Protein AF-0000000075677456 (afdb_homodimer)

pLDDT: mean 81.66, std 25.85, range [26.92, 98.94]

InterPro domains:
  IPR000895 Transthyretin/hydroxyisourate hydrolase [PR00189] (35-55)
  IPR000895 Transthyretin/hydroxyisourate hydrolase [PR00189] (70-95)
  IPR000895 Transthyretin/hydroxyisourate hydrolase [PR00189] (124-146)
  IPR014306 Hydroxyisourate hydrolase [TIGR02962] (34-146)
  IPR014306 Hydroxyisourate hydrolase [cd05822] (34-146)
  IPR023416 Transthyretin/hydroxyisourate hydrolase domain [PF00576] (36-145)
  IPR023416 Transthyretin/hydroxyisourate hydrolase domain [PTHR10395] (23-146)
  IPR023416 Transthyretin/hydroxyisourate hydrolase domain [SM00095] (31-145)
  IPR023418 Transthyretin, thyroxine binding site [PS00768] (39-54)
  IPR036817 Transthyretin/hydroxyisourate hydrolase domain superfamily [G3DSA:2.60.40.180] (25-144)
  IPR036817 Transthyretin/hydroxyisourate hydrolase domain superfamily [SSF49472] (31-146)

Radius of gyration: 35.67 Å; Cα contacts (8 Å, |Δi|>4): 601; chains: 2; bounding box: 45×175×101 Å

Solvent-accessible surface area (backbone atoms only — not comparable to full-atom values): 16442 Å² total; per-residue (Å²): 138,84,80,76,81,77,80,80,78,76,78,78,75,77,75,76,74,74,74,73,73,66,75,67,76,72,75,67,73,65,85,64,73,23,42,42,33,36,37,31,34,25,64,79,77,70,41,49,37,47,57,30,42,36,39,33,30,38,26,63,87,51,91,87,49,72,72,38,81,74,35,66,53,45,19,36,84,74,5,32,36,60,72,55,35,86,74,62,66,60,33,39,36,33,43,37,37,35,41,40,62,35,33,51,76,68,72,44,85,74,64,36,43,58,36,45,53,50,43,33,53,39,79,59,46,86,51,65,44,24,53,35,38,43,34,43,54,50,32,40,35,37,38,72,44,122,138,85,81,78,80,79,78,80,76,77,79,78,76,74,77,76,75,75,75,73,74,65,76,68,75,72,74,68,74,64,85,64,74,23,42,42,33,38,39,31,34,26,66,80,75,71,40,50,36,48,59,30,43,34,39,32,31,39,27,65,87,54,89,86,50,70,75,38,79,73,36,66,54,46,20,36,85,76,4,32,36,59,75,53,34,87,73,62,66,61,30,37,36,33,42,38,38,36,41,40,63,35,32,52,76,68,71,44,85,74,63,37,43,57,37,46,54,50,43,34,53,41,80,60,46,87,51,67,42,24,54,36,38,44,34,43,53,53,33,40,34,38,37,71,44,120

Nearest PDB structures (foldseek):
  1etb-assembly1_2  TM=8.989E-01  e=6.711E-12  Homo sapiens
  7ybr-assembly1_B-2  TM=9.111E-01  e=1.249E-11  Homo sapiens
  8w1n-assembly1_B-2  TM=9.093E-01  e=1.961E-11  Homo sapiens
  1ttb-assembly1_B-2  TM=9.050E-01  e=2.075E-11  Homo sapiens
  1bz8-assembly1_B-2  TM=8.941E-01  e=4.323E-11  Homo sapiens

Structure (mmCIF, N/CA/C/O backbone):
data_AF-0000000075677456-model_v1
#
loop_
_entity.id
_entity.type
_entity.pdbx_description
1 polymer '5-hydroxyisourate hydrolase'
#
loop_
_atom_site.group_PDB
_atom_site.id
_atom_site.type_symbol
_atom_site.label_atom_id
_atom_site.label_alt_id
_atom_site.label_comp_id
_atom_site.label_asym_id
_atom_site.label_entity_id
_atom_site.label_seq_id
_atom_site.pdbx_PDB_ins_code
_atom_site.Cartn_x
_atom_site.Cartn_y
_atom_site.Cartn_z
_atom_site.occupancy
_atom_site.B_iso_or_equiv
_atom_site.auth_seq_id
_atom_site.auth_comp_id
_atom_site.auth_asym_id
_atom_site.auth_atom_id
_atom_site.pdbx_PDB_model_num
ATOM 1 N N . MET A 1 1 ? -1.036 68.688 84.375 1 28.44 1 MET A N 1
ATOM 2 C CA . MET A 1 1 ? -1.687 69.188 83.188 1 28.44 1 MET A CA 1
ATOM 3 C C . MET A 1 1 ? -1.175 68.438 81.938 1 28.44 1 MET A C 1
ATOM 5 O O . MET A 1 1 ? -0.208 68.875 81.312 1 28.44 1 MET A O 1
ATOM 9 N N . HIS A 1 2 ? -1.052 67 82.125 1 34.41 2 HIS A N 1
ATOM 10 C CA . HIS A 1 2 ? -0.481 65.875 81.375 1 34.41 2 HIS A CA 1
ATOM 11 C C . HIS A 1 2 ? -1.172 65.688 80.062 1 34.41 2 HIS A C 1
ATOM 13 O O . HIS A 1 2 ? -2.346 65.312 80 1 34.41 2 HIS A O 1
ATOM 19 N N . SER A 1 3 ? -0.789 66.562 79 1 28.75 3 SER A N 1
ATOM 20 C CA . SER A 1 3 ? -1.332 66.75 77.688 1 28.75 3 SER A CA 1
ATOM 21 C C . SER A 1 3 ? -1.308 65.438 76.875 1 28.75 3 SER A C 1
ATOM 23 O O . SER A 1 3 ? -0.309 64.688 76.875 1 28.75 3 SER A O 1
ATOM 25 N N . SER A 1 4 ? -2.475 64.75 76.562 1 30 4 SER A N 1
ATOM 26 C CA . SER A 1 4 ? -3.102 63.625 75.875 1 30 4 SER A CA 1
ATOM 27 C C . SER A 1 4 ? -2.768 63.562 74.438 1 30 4 SER A C 1
ATOM 29 O O . SER A 1 4 ? -3.557 64 73.562 1 30 4 SER A O 1
ATOM 31 N N . ARG A 1 5 ? -1.401 63.781 74.062 1 30.27 5 ARG A N 1
ATOM 32 C CA . ARG A 1 5 ? -1.183 63.906 72.625 1 30.27 5 ARG A CA 1
ATOM 33 C C . ARG A 1 5 ? -1.753 62.688 71.875 1 30.27 5 ARG A C 1
ATOM 35 O O . ARG A 1 5 ? -1.53 61.562 72.25 1 30.27 5 ARG A O 1
ATOM 42 N N . LEU A 1 6 ? -2.861 62.812 71.125 1 26.92 6 LEU A N 1
ATOM 43 C CA . LEU A 1 6 ? -3.76 62.156 70.188 1 26.92 6 LEU A CA 1
ATOM 44 C C . LEU A 1 6 ? -2.984 61.594 69 1 26.92 6 LEU A C 1
ATOM 46 O O . LEU A 1 6 ? -2.455 62.344 68.188 1 26.92 6 LEU A O 1
ATOM 50 N N . SER A 1 7 ? -2.08 60.531 69.188 1 30.31 7 SER A N 1
ATOM 51 C CA . SER A 1 7 ? -1.273 59.875 68.188 1 30.31 7 SER A CA 1
ATOM 52 C C . SER A 1 7 ? -2.145 59.375 67 1 30.31 7 SER A C 1
ATOM 54 O O . SER A 1 7 ? -3.105 58.656 67.25 1 30.31 7 SER A O 1
ATOM 56 N N . VAL A 1 8 ? -2.336 60.188 65.938 1 28.12 8 VAL A N 1
ATOM 57 C CA . VAL A 1 8 ? -3.074 60.062 64.688 1 28.12 8 VAL A CA 1
ATOM 58 C C . VAL A 1 8 ? -2.629 58.781 63.938 1 28.12 8 VAL A C 1
ATOM 60 O O . VAL A 1 8 ? -1.461 58.656 63.594 1 28.12 8 VAL A O 1
ATOM 63 N N . ILE A 1 9 ? -2.963 57.562 64.312 1 30.14 9 ILE A N 1
ATOM 64 C CA . ILE A 1 9 ? -2.715 56.281 63.688 1 30.14 9 ILE A CA 1
ATOM 65 C C . ILE A 1 9 ? -3.285 56.312 62.25 1 30.14 9 ILE A C 1
ATOM 67 O O . ILE A 1 9 ? -4.492 56.469 62.062 1 30.14 9 ILE A O 1
ATOM 71 N N . GLY A 1 10 ? -2.766 57.156 61.375 1 27.5 10 GLY A N 1
ATOM 72 C CA . GLY A 1 10 ? -3.303 57.188 60.031 1 27.5 10 GLY A CA 1
ATOM 73 C C . GLY A 1 10 ? -3.344 55.812 59.375 1 27.5 10 GLY A C 1
ATOM 74 O O . GLY A 1 10 ? -2.418 55 59.531 1 27.5 10 GLY A O 1
ATOM 75 N N . SER A 1 11 ? -4.566 55.188 59.219 1 30.16 11 SER A N 1
ATOM 76 C CA . SER A 1 11 ? -5.09 54 58.562 1 30.16 11 SER A CA 1
ATOM 77 C C . SER A 1 11 ? -4.656 53.906 57.094 1 30.16 11 SER A C 1
ATOM 79 O O . SER A 1 11 ? -5.121 54.719 56.281 1 30.16 11 SER A O 1
ATOM 81 N N . HIS A 1 12 ? -3.293 54.031 56.75 1 31.69 12 HIS A N 1
ATOM 82 C CA . HIS A 1 12 ? -3.018 53.906 55.344 1 31.69 12 HIS A CA 1
ATOM 83 C C . HIS A 1 12 ? -3.627 52.656 54.75 1 31.69 12 HIS A C 1
ATOM 85 O O . HIS A 1 12 ? -3.352 51.531 55.25 1 31.69 12 HIS A O 1
ATOM 91 N N . LEU A 1 13 ? -4.926 52.625 54.344 1 32.31 13 LEU A N 1
ATOM 92 C CA . LEU A 1 13 ? -5.656 51.688 53.5 1 32.31 13 LEU A CA 1
ATOM 93 C C . LEU A 1 13 ? -4.867 51.344 52.219 1 32.31 13 LEU A C 1
ATOM 95 O O . LEU A 1 13 ? -4.664 52.219 51.375 1 32.31 13 LEU A O 1
ATOM 99 N N . ALA A 1 14 ? -3.779 50.562 52.312 1 32.78 14 ALA A N 1
ATOM 100 C CA . ALA A 1 14 ? -3.068 50.125 51.125 1 32.78 14 ALA A CA 1
ATOM 101 C C . ALA A 1 14 ? -4.035 49.531 50.094 1 32.78 14 ALA A C 1
ATOM 103 O O . ALA A 1 14 ? -4.848 48.656 50.406 1 32.78 14 ALA A O 1
ATOM 104 N N . HIS A 1 15 ? -4.539 50.375 49.125 1 33.84 15 HIS A N 1
ATOM 105 C CA . HIS A 1 15 ? -5.273 49.969 47.938 1 33.84 15 HIS A CA 1
ATOM 106 C C . HIS A 1 15 ? -4.613 48.75 47.25 1 33.84 15 HIS A C 1
ATOM 108 O O . HIS A 1 15 ? -3.447 48.844 46.875 1 33.84 15 HIS A O 1
ATOM 114 N N . ALA A 1 16 ? -4.953 47.531 47.562 1 32.38 16 ALA A N 1
ATOM 115 C CA . ALA A 1 16 ? -4.578 46.344 46.812 1 32.38 16 ALA A CA 1
ATOM 116 C C . ALA A 1 16 ? -4.875 46.5 45.312 1 32.38 16 ALA A C 1
ATOM 118 O O . ALA A 1 16 ? -6.027 46.688 44.938 1 32.38 16 ALA A O 1
ATOM 119 N N . GLU A 1 17 ? -4.008 47.219 44.562 1 34.5 17 GLU A N 1
ATOM 120 C CA . GLU A 1 17 ? -4.211 47.156 43.125 1 34.5 17 GLU A CA 1
ATOM 121 C C . GLU A 1 17 ? -4.402 45.719 42.625 1 34.5 17 GLU A C 1
ATOM 123 O O . GLU A 1 17 ? -3.625 44.812 43 1 34.5 17 GLU A O 1
ATOM 128 N N . SER A 1 18 ? -5.645 45.281 42.469 1 36.03 18 SER A N 1
ATOM 129 C CA . SER A 1 18 ? -5.992 44.031 41.781 1 36.03 18 SER A CA 1
ATOM 130 C C . SER A 1 18 ? -5.16 43.844 40.5 1 36.03 18 SER A C 1
ATOM 132 O O . SER A 1 18 ? -5.176 44.688 39.625 1 36.03 18 SER A O 1
ATOM 134 N N . GLN A 1 19 ? -3.943 43.344 40.625 1 36 19 GLN A N 1
ATOM 135 C CA . GLN A 1 19 ? -3.244 42.938 39.406 1 36 19 GLN A CA 1
ATOM 136 C C . GLN A 1 19 ? -4.18 42.219 38.438 1 36 19 GLN A C 1
ATOM 138 O O . GLN A 1 19 ? -4.754 41.188 38.781 1 36 19 GLN A O 1
ATOM 143 N N . ALA A 1 20 ? -4.977 42.938 37.531 1 39.38 20 ALA A N 1
ATOM 144 C CA . ALA A 1 20 ? -5.664 42.312 36.438 1 39.38 20 ALA A CA 1
ATOM 145 C C . ALA A 1 20 ? -4.777 41.25 35.781 1 39.38 20 ALA A C 1
ATOM 147 O O . ALA A 1 20 ? -3.648 41.562 35.375 1 39.38 20 ALA A O 1
ATOM 148 N N . ILE A 1 21 ? -4.773 40.031 36.281 1 39.5 21 ILE A N 1
ATOM 149 C CA . ILE A 1 21 ? -4.215 38.969 35.5 1 39.5 21 ILE A CA 1
ATOM 150 C C . ILE A 1 21 ? -4.609 39.156 34.031 1 39.5 21 ILE A C 1
ATOM 152 O O . ILE A 1 21 ? -5.793 39.281 33.719 1 39.5 21 ILE A O 1
ATOM 156 N N . SER A 1 22 ? -3.941 40.062 33.281 1 40.66 22 SER A N 1
ATOM 157 C CA . SER A 1 22 ? -4.176 40.062 31.844 1 40.66 22 SER A CA 1
ATOM 158 C C . SER A 1 22 ? -4.422 38.656 31.312 1 40.66 22 SER A C 1
ATOM 160 O O . SER A 1 22 ? -3.717 37.688 31.688 1 40.66 22 SER A O 1
ATOM 162 N N . PRO A 1 23 ? -5.641 38.344 30.953 1 37.25 23 PRO A N 1
ATOM 163 C CA . PRO A 1 23 ? -5.809 37.031 30.344 1 37.25 23 PRO A CA 1
ATOM 164 C C . PRO A 1 23 ? -4.629 36.625 29.453 1 37.25 23 PRO A C 1
ATOM 166 O O . PRO A 1 23 ? -3.975 37.5 28.875 1 37.25 23 PRO A O 1
ATOM 169 N N . SER A 1 24 ? -3.736 35.75 29.938 1 40.97 24 SER A N 1
ATOM 170 C CA . SER A 1 24 ? -2.791 35.094 29.031 1 40.97 24 SER A CA 1
ATOM 171 C C . SER A 1 24 ? -3.373 35 27.625 1 40.97 24 SER A C 1
ATOM 173 O O . SER A 1 24 ? -4.578 34.781 27.453 1 40.97 24 SER A O 1
ATOM 175 N N . PRO A 1 25 ? -2.805 35.688 26.641 1 38.62 25 PRO A N 1
ATOM 176 C CA . PRO A 1 25 ? -3.348 35.469 25.297 1 38.62 25 PRO A CA 1
ATOM 177 C C . PRO A 1 25 ? -3.871 34.062 25.094 1 38.62 25 PRO A C 1
ATOM 179 O O . PRO A 1 25 ? -3.285 33.094 25.594 1 38.62 25 PRO A O 1
ATOM 182 N N . LEU A 1 26 ? -5.086 33.812 25.109 1 36.38 26 LEU A N 1
ATOM 183 C CA . LEU A 1 26 ? -5.641 32.594 24.531 1 36.38 26 LEU A CA 1
ATOM 184 C C . LEU A 1 26 ? -4.703 32.031 23.484 1 36.38 26 LEU A C 1
ATOM 186 O O . LEU A 1 26 ? -4.301 32.719 22.547 1 36.38 26 LEU A O 1
ATOM 190 N N . ALA A 1 27 ? -3.736 31.203 23.891 1 37.53 27 ALA A N 1
ATOM 191 C CA . ALA A 1 27 ? -3.111 30.359 22.875 1 37.53 27 ALA A CA 1
ATOM 192 C C . ALA A 1 27 ? -4.055 30.141 21.703 1 37.53 27 ALA A C 1
ATOM 194 O O . ALA A 1 27 ? -5.121 29.531 21.859 1 37.53 27 ALA A O 1
ATOM 195 N N . MET A 1 28 ? -4.297 31.047 20.859 1 34.81 28 MET A N 1
ATOM 196 C CA . MET A 1 28 ? -4.941 30.719 19.594 1 34.81 28 MET A CA 1
ATOM 197 C C . MET A 1 28 ? -4.547 29.328 19.125 1 34.81 28 MET A C 1
ATOM 199 O O . MET A 1 28 ? -3.371 29.062 18.875 1 34.81 28 MET A O 1
ATOM 203 N N . THR A 1 29 ? -5.039 28.344 19.672 1 40.66 29 THR A N 1
ATOM 204 C CA . THR A 1 29 ? -4.984 27.109 18.891 1 40.66 29 THR A CA 1
ATOM 205 C C . THR A 1 29 ? -5 27.422 17.391 1 40.66 29 THR A C 1
ATOM 207 O O . THR A 1 29 ? -6.039 27.781 16.828 1 40.66 29 THR A O 1
ATOM 210 N N . ALA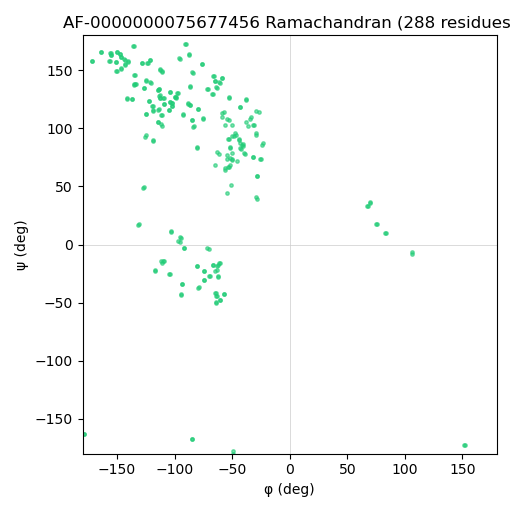 A 1 30 ? -4.074 28.172 16.875 1 40.97 30 ALA A N 1
ATOM 211 C CA . ALA A 1 30 ? -3.965 28.344 15.43 1 40.97 30 ALA A CA 1
ATOM 212 C C . ALA A 1 30 ? -4.477 27.109 14.695 1 40.97 30 ALA A C 1
ATOM 214 O O . ALA A 1 30 ? -4.156 25.969 15.07 1 40.97 30 ALA A O 1
ATOM 215 N N . ASN A 1 31 ? -5.645 27.031 14.289 1 48.88 31 ASN A N 1
ATOM 216 C CA . ASN A 1 31 ? -6.223 26.078 13.344 1 48.88 31 ASN A CA 1
ATOM 217 C C . ASN A 1 31 ? -5.184 25.578 12.344 1 48.88 31 ASN A C 1
ATOM 219 O O . ASN A 1 31 ? -5.121 26.062 11.211 1 48.88 31 ASN A O 1
ATOM 223 N N . ARG A 1 32 ? -3.957 25.328 12.781 1 61.28 32 ARG A N 1
ATOM 224 C CA . ARG A 1 32 ? -2.867 24.938 11.891 1 61.28 32 ARG A CA 1
ATOM 225 C C . ARG A 1 32 ? -3.223 23.688 11.102 1 61.28 32 ARG A C 1
ATOM 227 O O . ARG A 1 32 ? -3.771 22.734 11.656 1 61.28 32 ARG A O 1
ATOM 234 N N . THR A 1 33 ? -3.342 23.844 9.797 1 79.12 33 THR A N 1
ATOM 235 C CA . THR A 1 33 ? -3.484 22.734 8.867 1 79.12 33 THR A CA 1
ATOM 236 C C . THR A 1 33 ? -2.518 21.609 9.227 1 79.12 33 THR A C 1
ATOM 238 O O . THR A 1 33 ? -1.388 21.859 9.648 1 79.12 33 THR A O 1
ATOM 241 N N . SER A 1 34 ? -3.023 20.5 9.539 1 90.44 34 SER A N 1
ATOM 242 C CA . SER A 1 34 ? -2.221 19.312 9.797 1 90.44 34 SER A CA 1
ATOM 243 C C . SER A 1 34 ? -1.033 19.234 8.844 1 90.44 34 SER A C 1
ATOM 245 O O . SER A 1 34 ? -1.18 19.438 7.641 1 90.44 34 SER A O 1
ATOM 247 N N . PRO A 1 35 ? 0.172 19.125 9.367 1 94.94 35 PRO A N 1
ATOM 248 C CA . PRO A 1 35 ? 1.338 18.953 8.5 1 94.94 35 PRO A CA 1
ATOM 249 C C . PRO A 1 35 ? 1.266 17.672 7.664 1 94.94 35 PRO A C 1
ATOM 251 O O . PRO A 1 35 ? 2.051 17.5 6.727 1 94.94 35 PRO A O 1
ATOM 254 N N . LEU A 1 36 ? 0.456 16.766 7.957 1 96.62 36 LEU A N 1
ATOM 255 C CA . LEU A 1 36 ? 0.169 15.555 7.195 1 96.62 36 LEU A CA 1
ATOM 256 C C . LEU A 1 36 ? -1.297 15.508 6.777 1 96.62 36 LEU A C 1
ATOM 258 O O . LEU A 1 36 ? -2.191 15.516 7.625 1 96.62 36 LEU A O 1
ATOM 262 N N . THR A 1 37 ? -1.534 15.484 5.488 1 96.94 37 THR A N 1
ATOM 263 C CA . THR A 1 37 ? -2.895 15.477 4.961 1 96.94 37 THR A CA 1
ATOM 264 C C . THR A 1 37 ? -3.082 14.344 3.963 1 96.94 37 THR A C 1
ATOM 266 O O . THR A 1 37 ? -2.105 13.789 3.451 1 96.94 37 THR A O 1
ATOM 269 N N . THR A 1 38 ? -4.297 13.922 3.787 1 97.88 38 THR A N 1
ATOM 270 C CA . THR A 1 38 ? -4.625 12.898 2.801 1 97.88 38 THR A CA 1
ATOM 271 C C . THR A 1 38 ? -5.938 13.234 2.098 1 97.88 38 THR A C 1
ATOM 273 O O . THR A 1 38 ? -6.727 14.047 2.59 1 97.88 38 THR A O 1
ATOM 276 N N . HIS A 1 39 ? -6.043 12.641 0.907 1 98.06 39 HIS A N 1
ATOM 277 C CA . HIS A 1 39 ? -7.199 12.727 0.022 1 98.06 39 HIS A CA 1
ATOM 278 C C . HIS A 1 39 ? -7.473 11.391 -0.656 1 98.06 39 HIS A C 1
ATOM 280 O O . HIS A 1 39 ? -6.566 10.781 -1.229 1 98.06 39 HIS A O 1
ATOM 286 N N . VAL A 1 40 ? -8.773 10.914 -0.483 1 98.88 40 VAL A N 1
ATOM 287 C CA . VAL A 1 40 ? -9.133 9.68 -1.174 1 98.88 40 VAL A CA 1
ATOM 288 C C . VAL A 1 40 ? -10.109 9.992 -2.307 1 98.88 40 VAL A C 1
ATOM 290 O O . VAL A 1 40 ? -11.164 10.594 -2.082 1 98.88 40 VAL A O 1
ATOM 293 N N . LEU A 1 41 ? -9.719 9.656 -3.506 1 98.88 41 LEU A N 1
ATOM 294 C CA . LEU A 1 41 ? -10.562 9.766 -4.688 1 98.88 41 LEU A CA 1
ATOM 295 C C . LEU A 1 41 ? -10.969 8.383 -5.195 1 98.88 41 LEU A C 1
ATOM 297 O O . LEU A 1 41 ? -10.109 7.523 -5.402 1 98.88 41 LEU A O 1
ATOM 301 N N . ASP A 1 42 ? -12.25 8.172 -5.352 1 98.81 42 ASP A N 1
ATOM 302 C CA . ASP A 1 42 ? -12.727 6.969 -6.02 1 98.81 42 ASP A CA 1
ATOM 303 C C . ASP A 1 42 ? -12.742 7.152 -7.539 1 98.81 42 ASP A C 1
ATOM 305 O O . ASP A 1 42 ? -13.633 7.801 -8.078 1 98.81 42 ASP A O 1
ATOM 309 N N . THR A 1 43 ? -11.844 6.523 -8.148 1 98.69 43 THR A N 1
ATOM 310 C CA . THR A 1 43 ? -11.656 6.762 -9.57 1 98.69 43 THR A CA 1
ATOM 311 C C . THR A 1 43 ? -12.68 5.977 -10.391 1 98.69 43 THR A C 1
ATOM 313 O O . THR A 1 43 ? -12.883 6.258 -11.57 1 98.69 43 THR A O 1
ATOM 316 N N . SER A 1 44 ? -13.305 4.957 -9.797 1 97.94 44 SER A N 1
ATOM 317 C CA . SER A 1 44 ? -14.352 4.23 -10.508 1 97.94 44 SER A CA 1
ATOM 318 C C . SER A 1 44 ? -15.633 5.043 -10.578 1 97.94 44 SER A C 1
ATOM 320 O O . SER A 1 44 ? -16.438 4.859 -11.492 1 97.94 44 SER A O 1
ATOM 322 N N . LEU A 1 45 ? -15.789 5.949 -9.703 1 97.06 45 LEU A N 1
ATOM 323 C CA . LEU A 1 45 ? -16.984 6.789 -9.664 1 97.06 45 LEU A CA 1
ATOM 324 C C . LEU A 1 45 ? -16.656 8.219 -10.078 1 97.06 45 LEU A C 1
ATOM 326 O O . LEU A 1 45 ? -17.562 9.023 -10.32 1 97.06 45 LEU A O 1
ATOM 330 N N . GLY A 1 46 ? -15.453 8.539 -10.117 1 97.75 46 GLY A N 1
ATOM 331 C CA . GLY A 1 46 ? -15.023 9.883 -10.477 1 97.75 46 GLY A CA 1
ATOM 332 C C . GLY A 1 46 ? -15.367 10.922 -9.43 1 97.75 46 GLY A C 1
ATOM 333 O O . GLY A 1 46 ? -15.711 12.055 -9.758 1 97.75 46 GLY A O 1
ATOM 334 N N . ARG A 1 47 ? -15.266 10.484 -8.164 1 98.38 47 ARG A N 1
ATOM 335 C CA . ARG A 1 47 ? -15.609 11.414 -7.09 1 98.38 47 ARG A CA 1
ATOM 336 C C . ARG A 1 47 ? -14.797 11.109 -5.832 1 98.38 47 ARG A C 1
ATOM 338 O O . ARG A 1 47 ? -14.234 10.023 -5.695 1 98.38 47 ARG A O 1
ATOM 345 N N . PRO A 1 48 ? -14.805 12.109 -4.859 1 98.75 48 PRO A N 1
ATOM 346 C CA . PRO A 1 48 ? -14.164 11.844 -3.572 1 98.75 48 PRO A CA 1
ATOM 347 C C . PRO A 1 48 ? -14.805 10.672 -2.83 1 98.75 48 PRO A C 1
ATOM 349 O O . PRO A 1 48 ? -16.016 10.477 -2.9 1 98.75 48 PRO A O 1
ATOM 352 N N . ALA A 1 49 ? -13.992 9.875 -2.254 1 98.88 49 ALA A N 1
ATOM 353 C CA . ALA A 1 49 ? -14.484 8.82 -1.371 1 98.88 49 ALA A CA 1
ATOM 354 C C . ALA A 1 49 ? -14.734 9.359 0.036 1 98.88 49 ALA A C 1
ATOM 356 O O . ALA A 1 49 ? -13.797 9.516 0.822 1 98.88 49 ALA A O 1
ATOM 357 N N . ALA A 1 50 ? -15.977 9.625 0.392 1 98.62 50 ALA A N 1
ATOM 358 C CA . ALA A 1 50 ? -16.344 10.133 1.71 1 98.62 50 ALA A CA 1
ATOM 359 C C . ALA A 1 50 ? -16.5 8.992 2.711 1 98.62 50 ALA A C 1
ATOM 361 O O . ALA A 1 50 ? -16.812 7.859 2.33 1 98.62 50 ALA A O 1
ATOM 362 N N . GLU A 1 51 ? -16.188 9.258 3.967 1 98.5 51 GLU A N 1
ATOM 363 C CA . GLU A 1 51 ? -16.438 8.375 5.098 1 98.5 51 GLU A CA 1
ATOM 364 C C . GLU A 1 51 ? -15.586 7.109 5.016 1 98.5 51 GLU A C 1
ATOM 366 O O . GLU A 1 51 ? -16.047 6.016 5.352 1 98.5 51 GLU A O 1
ATOM 371 N N . VAL A 1 52 ? -14.422 7.23 4.492 1 98.88 52 VAL A N 1
ATOM 372 C CA . VAL A 1 52 ? -13.414 6.18 4.605 1 98.88 52 VAL A CA 1
ATOM 373 C C . VAL A 1 52 ? -12.742 6.25 5.973 1 98.88 52 VAL A C 1
ATOM 375 O O . VAL A 1 52 ? -12.078 7.238 6.297 1 98.88 52 VAL A O 1
ATOM 378 N N . PRO A 1 53 ? -12.883 5.23 6.793 1 98.75 53 PRO A N 1
ATOM 379 C CA . PRO A 1 53 ? -12.117 5.254 8.047 1 98.75 53 PRO A CA 1
ATOM 380 C C . PRO A 1 53 ? -10.609 5.195 7.82 1 98.75 53 PRO A C 1
ATOM 382 O O . PRO A 1 53 ? -10.141 4.477 6.934 1 98.75 53 PRO A O 1
ATOM 385 N N . ILE A 1 54 ? -9.906 5.973 8.641 1 98.56 54 ILE A N 1
ATOM 386 C CA . ILE A 1 54 ? -8.461 6.109 8.516 1 98.56 54 ILE A CA 1
ATOM 387 C C . ILE A 1 54 ? -7.809 5.992 9.891 1 98.56 54 ILE A C 1
ATOM 389 O O . ILE A 1 54 ? -8.32 6.523 10.875 1 98.56 54 ILE A O 1
ATOM 393 N N . LYS A 1 55 ? -6.703 5.285 9.969 1 98.19 55 LYS A N 1
ATOM 394 C CA . LYS A 1 55 ? -5.828 5.254 11.141 1 98.19 55 LYS A CA 1
ATOM 395 C C . LYS A 1 55 ? -4.398 5.629 10.766 1 98.19 55 LYS A C 1
ATOM 397 O O . LYS A 1 55 ? -3.904 5.234 9.703 1 98.19 55 LYS A O 1
ATOM 402 N N . LEU A 1 56 ? -3.799 6.352 11.641 1 97.69 56 LEU A N 1
ATOM 403 C CA . LEU A 1 56 ? -2.402 6.746 11.477 1 97.69 56 LEU A CA 1
ATOM 404 C C . LEU A 1 56 ? -1.529 6.109 12.555 1 97.69 56 LEU A C 1
ATOM 406 O O . LEU A 1 56 ? -1.878 6.137 13.734 1 97.69 56 LEU A O 1
ATOM 410 N N . TYR A 1 57 ? -0.402 5.539 12.086 1 97.25 57 TYR A N 1
ATOM 411 C CA . TYR A 1 57 ? 0.565 4.91 12.984 1 97.25 57 TYR A CA 1
ATOM 412 C C . TYR A 1 57 ? 1.948 5.527 12.805 1 97.25 57 TYR A C 1
ATOM 414 O O . TYR A 1 57 ? 2.25 6.105 11.758 1 97.25 57 TYR A O 1
ATOM 422 N N . ARG A 1 58 ? 2.686 5.371 13.883 1 95.75 58 ARG A N 1
ATOM 423 C CA . ARG A 1 58 ? 4.094 5.746 13.836 1 95.75 58 ARG A CA 1
ATOM 424 C C . ARG A 1 58 ? 4.969 4.676 14.492 1 95.75 58 ARG A C 1
ATOM 426 O O . ARG A 1 58 ? 4.539 4.012 15.438 1 95.75 58 ARG A O 1
ATOM 433 N N . THR A 1 59 ? 6.047 4.43 13.836 1 91 59 THR A N 1
ATOM 434 C CA . THR A 1 59 ? 7.02 3.557 14.484 1 91 59 THR A CA 1
ATOM 435 C C . THR A 1 59 ? 8.359 4.27 14.664 1 91 59 THR A C 1
ATOM 437 O O . THR A 1 59 ? 8.633 5.25 13.969 1 91 59 THR A O 1
ATOM 440 N N . GLY A 1 60 ? 8.93 4.012 15.852 1 70.69 60 GLY A N 1
ATOM 441 C CA . GLY A 1 60 ? 10.211 4.621 16.141 1 70.69 60 GLY A CA 1
ATOM 442 C C . GLY A 1 60 ? 11.227 4.441 15.023 1 70.69 60 GLY A C 1
ATOM 443 O O . GLY A 1 60 ? 10.875 4.004 13.93 1 70.69 60 GLY A O 1
ATOM 444 N N . GLU A 1 61 ? 12.391 4.918 15.133 1 60.44 61 GLU A N 1
ATOM 445 C CA . GLU A 1 61 ? 13.477 5.027 14.164 1 60.44 61 GLU A CA 1
ATOM 446 C C . GLU A 1 61 ? 13.945 3.652 13.703 1 60.44 61 GLU A C 1
ATOM 448 O O . GLU A 1 61 ? 14.5 3.514 12.609 1 60.44 61 GLU A O 1
ATOM 453 N N . ARG A 1 62 ? 13.617 2.654 14.625 1 53.12 62 ARG A N 1
ATOM 454 C CA . ARG A 1 62 ? 14.227 1.382 14.25 1 53.12 62 ARG A CA 1
ATOM 455 C C . ARG A 1 62 ? 13.211 0.48 13.547 1 53.12 62 ARG A C 1
ATOM 457 O O . ARG A 1 62 ? 12.07 0.362 13.984 1 53.12 62 ARG A O 1
ATOM 464 N N . LEU A 1 63 ? 13.586 -0.031 12.32 1 53.84 63 LEU A N 1
ATOM 465 C CA . LEU A 1 63 ? 12.82 -1.015 11.562 1 53.84 63 LEU A CA 1
ATOM 466 C C . LEU A 1 63 ? 12.5 -2.234 12.422 1 53.84 63 LEU A C 1
ATOM 468 O O . LEU A 1 63 ? 13.367 -2.73 13.148 1 53.84 63 LEU A O 1
ATOM 472 N N . GLY A 1 64 ? 11.195 -2.631 12.523 1 58.34 64 GLY A N 1
ATOM 473 C CA . GLY A 1 64 ? 10.789 -3.787 13.305 1 58.34 64 GLY A CA 1
ATOM 474 C C . GLY A 1 64 ? 10.102 -3.416 14.609 1 58.34 64 GLY A C 1
ATOM 475 O O . GLY A 1 64 ? 9.617 -4.289 15.328 1 58.34 64 GLY A O 1
ATOM 476 N N . GLU A 1 65 ? 10.141 -2.156 14.812 1 66.38 65 GLU A N 1
ATOM 477 C CA . GLU A 1 65 ? 9.484 -1.748 16.047 1 66.38 65 GLU A CA 1
ATOM 478 C C . GLU A 1 65 ? 7.969 -1.756 15.906 1 66.38 65 GLU A C 1
ATOM 480 O O . GLU A 1 65 ? 7.449 -1.701 14.789 1 66.38 65 GLU A O 1
ATOM 485 N N . GLU A 1 66 ? 7.348 -1.906 16.984 1 84.81 66 GLU A N 1
ATOM 486 C CA . GLU A 1 66 ? 5.891 -1.994 17.047 1 84.81 66 GLU A CA 1
ATOM 487 C C . GLU A 1 66 ? 5.242 -0.668 16.656 1 84.81 66 GLU A C 1
ATOM 489 O O . GLU A 1 66 ? 5.738 0.401 17.016 1 84.81 66 GLU A O 1
ATOM 494 N N . TRP A 1 67 ? 4.336 -0.765 15.781 1 93.5 67 TRP A N 1
ATOM 495 C CA . TRP A 1 67 ? 3.533 0.391 15.391 1 93.5 67 TRP A CA 1
ATOM 496 C C . TRP A 1 67 ? 2.709 0.898 16.562 1 93.5 67 TRP A C 1
ATOM 498 O O . TRP A 1 67 ? 2.139 0.106 17.328 1 93.5 67 TRP A O 1
ATOM 508 N N . SER A 1 68 ? 2.723 2.238 16.734 1 94.06 68 SER A N 1
ATOM 509 C CA . SER A 1 68 ? 1.825 2.902 17.672 1 94.06 68 SER A CA 1
ATOM 510 C C . SER A 1 68 ? 0.804 3.77 16.938 1 94.06 68 SER A C 1
ATOM 512 O O . SER A 1 68 ? 1.171 4.609 16.125 1 94.06 68 SER A O 1
ATOM 514 N N . GLN A 1 69 ? -0.446 3.516 17.312 1 95.44 69 GLN A N 1
ATOM 515 C CA . GLN A 1 69 ? -1.463 4.367 16.703 1 95.44 69 GLN A CA 1
ATOM 516 C C . GLN A 1 69 ? -1.398 5.785 17.266 1 95.44 69 GLN A C 1
ATOM 518 O O . GLN A 1 69 ? -1.35 5.973 18.484 1 95.44 69 GLN A O 1
ATOM 523 N N . VAL A 1 70 ? -1.438 6.816 16.391 1 95.31 70 VAL A N 1
ATOM 524 C CA . VAL A 1 70 ? -1.262 8.18 16.891 1 95.31 70 VAL A CA 1
ATOM 525 C C . VAL A 1 70 ? -2.527 8.992 16.625 1 95.31 70 VAL A C 1
ATOM 527 O O . VAL A 1 70 ? -2.771 10 17.297 1 95.31 70 VAL A O 1
ATOM 530 N N . SER A 1 71 ? -3.346 8.594 15.672 1 96.19 71 SER A N 1
ATOM 531 C CA . SER A 1 71 ? -4.605 9.281 15.414 1 96.19 71 SER A CA 1
ATOM 532 C C . SER A 1 71 ? -5.535 8.43 14.555 1 96.19 71 SER A C 1
ATOM 534 O O . SER A 1 71 ? -5.141 7.363 14.078 1 96.19 71 SER A O 1
ATOM 536 N N . SER A 1 72 ? -6.746 8.773 14.484 1 97.25 72 SER A N 1
ATOM 537 C CA . SER A 1 72 ? -7.742 8.18 13.602 1 97.25 72 SER A CA 1
ATOM 538 C C . SER A 1 72 ? -8.773 9.211 13.148 1 97.25 72 SER A C 1
ATOM 540 O O . SER A 1 72 ? -8.859 10.297 13.727 1 97.25 72 SER A O 1
ATOM 542 N N . GLY A 1 73 ? -9.461 8.859 12.148 1 97.06 73 GLY A N 1
ATOM 543 C CA . GLY A 1 73 ? -10.508 9.703 11.594 1 97.06 73 GLY A CA 1
ATOM 544 C C . GLY A 1 73 ? -11.219 9.07 10.414 1 97.06 73 GLY A C 1
ATOM 545 O O . GLY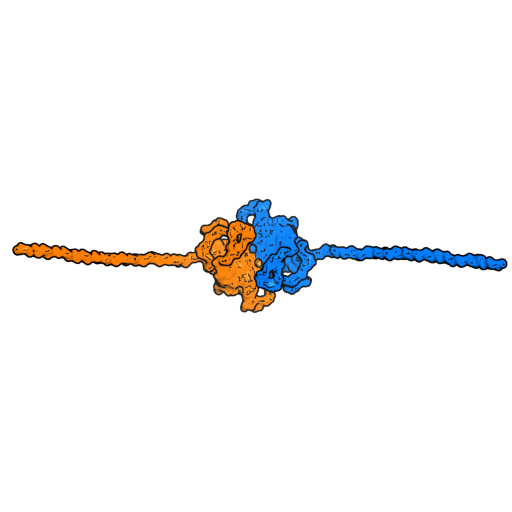 A 1 73 ? -11.242 7.848 10.281 1 97.06 73 GLY A O 1
ATOM 546 N N . GLN A 1 74 ? -11.93 9.898 9.641 1 98.12 74 GLN A N 1
ATOM 547 C CA . GLN A 1 74 ? -12.578 9.508 8.398 1 98.12 74 GLN A CA 1
ATOM 548 C C . GLN A 1 74 ? -12.578 10.656 7.395 1 98.12 74 GLN A C 1
ATOM 550 O O . GLN A 1 74 ? -12.586 11.828 7.781 1 98.12 74 GLN A O 1
ATOM 555 N N . THR A 1 75 ? -12.586 10.281 6.137 1 98.62 75 THR A N 1
ATOM 556 C CA . THR A 1 75 ? -12.641 11.32 5.117 1 98.62 75 THR A CA 1
ATOM 557 C C . THR A 1 75 ? -13.977 12.055 5.16 1 98.62 75 THR A C 1
ATOM 559 O O . THR A 1 75 ? -15.008 11.453 5.48 1 98.62 75 THR A O 1
ATOM 562 N N . ASN A 1 76 ? -13.891 13.344 4.875 1 98.25 76 ASN A N 1
ATOM 563 C CA . ASN A 1 76 ? -15.102 14.148 4.781 1 98.25 76 ASN A CA 1
ATOM 564 C C . ASN A 1 76 ? -15.734 14.055 3.395 1 98.25 76 ASN A C 1
ATOM 566 O O . ASN A 1 76 ? -15.367 13.188 2.6 1 98.25 76 ASN A O 1
ATOM 570 N N . SER A 1 77 ? -16.688 14.945 3.117 1 98.19 77 SER A N 1
ATOM 571 C CA . SER A 1 77 ? -17.438 14.898 1.866 1 98.19 77 SER A CA 1
ATOM 572 C C . SER A 1 77 ? -16.547 15.203 0.672 1 98.19 77 SER A C 1
ATOM 574 O O . SER A 1 77 ? -16.875 14.859 -0.464 1 98.19 77 SER A O 1
ATOM 576 N N . ASP A 1 78 ? -15.391 15.797 0.924 1 98 78 ASP A N 1
ATOM 577 C CA . ASP A 1 78 ? -14.414 16.094 -0.12 1 98 78 ASP A CA 1
ATOM 578 C C . ASP A 1 78 ? -13.367 14.977 -0.212 1 98 78 ASP A C 1
ATOM 580 O O . ASP A 1 78 ? -12.359 15.125 -0.91 1 98 78 ASP A O 1
ATOM 584 N N . GLY A 1 79 ? -13.547 13.914 0.506 1 98.75 79 GLY A N 1
ATOM 585 C CA . GLY A 1 79 ? -12.594 12.812 0.497 1 98.75 79 GLY A CA 1
ATOM 586 C C . GLY A 1 79 ? -11.328 13.109 1.278 1 98.75 79 GLY A C 1
ATOM 587 O O . GLY A 1 79 ? -10.312 12.438 1.094 1 98.75 79 GLY A O 1
ATOM 588 N N . ARG A 1 80 ? -11.414 14.141 2.158 1 98.19 80 ARG A N 1
ATOM 589 C CA . ARG A 1 80 ? -10.227 14.578 2.879 1 98.19 80 ARG A CA 1
ATOM 590 C C . ARG A 1 80 ? -10.328 14.25 4.363 1 98.19 80 ARG A C 1
ATOM 592 O O . ARG A 1 80 ? -11.43 14.133 4.902 1 98.19 80 ARG A O 1
ATOM 599 N N . CYS A 1 81 ? -9.203 14 4.949 1 95.56 81 CYS A N 1
ATOM 600 C CA . CYS A 1 81 ? -9.023 13.906 6.395 1 95.56 81 CYS A CA 1
ATOM 601 C C . CYS A 1 81 ? -7.934 14.859 6.871 1 95.56 81 CYS A C 1
ATOM 603 O O . CYS A 1 81 ? -6.758 14.492 6.922 1 95.56 81 CYS A O 1
ATOM 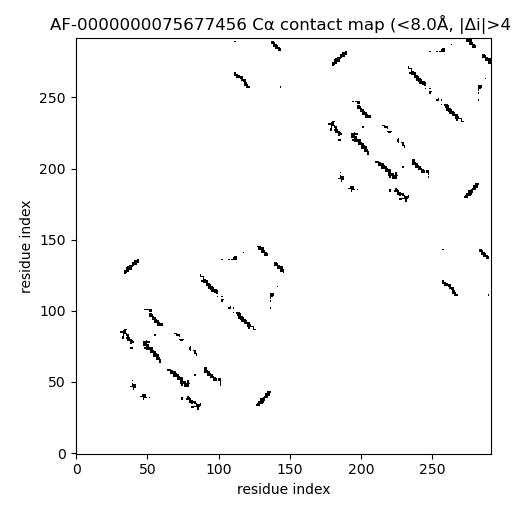605 N N . ASN A 1 82 ? -8.203 16.062 7.32 1 85.56 82 ASN A N 1
ATOM 606 C CA . ASN A 1 82 ? -7.254 17.156 7.492 1 85.56 82 ASN A CA 1
ATOM 607 C C . ASN A 1 82 ? -6.758 17.25 8.93 1 85.56 82 ASN A C 1
ATOM 609 O O . ASN A 1 82 ? -5.91 18.094 9.25 1 85.56 82 ASN A O 1
ATOM 613 N N . ASN A 1 83 ? -7.086 16.469 9.781 1 87.44 83 ASN A N 1
ATOM 614 C CA . ASN A 1 83 ? -6.703 16.609 11.18 1 87.44 83 ASN A CA 1
ATOM 615 C C . ASN A 1 83 ? -6.051 15.336 11.711 1 87.44 83 ASN A C 1
ATOM 617 O O . ASN A 1 83 ? -6.395 14.859 12.797 1 87.44 83 ASN A O 1
ATOM 621 N N . LEU A 1 84 ? -5.121 14.867 10.93 1 92.56 84 LEU A N 1
ATOM 622 C CA . LEU A 1 84 ? -4.5 13.617 11.344 1 92.56 84 LEU A CA 1
ATOM 623 C C . LEU A 1 84 ? -3.465 13.859 12.438 1 92.56 84 LEU A C 1
ATOM 625 O O . LEU A 1 84 ? -3.285 13.016 13.328 1 92.56 84 LEU A O 1
ATOM 629 N N . LEU A 1 85 ? -2.758 14.969 12.344 1 92.12 85 LEU A N 1
ATOM 630 C CA . LEU A 1 85 ? -1.708 15.273 13.305 1 92.12 85 LEU A CA 1
ATOM 631 C C . LEU A 1 85 ? -1.543 16.781 13.461 1 92.12 85 LEU A C 1
ATOM 633 O O . LEU A 1 85 ? -1.689 17.531 12.492 1 92.12 85 LEU A O 1
ATOM 637 N N . ASN A 1 86 ? -1.152 17.156 14.656 1 90.62 86 ASN A N 1
ATOM 638 C CA . ASN A 1 86 ? -0.873 18.562 14.906 1 90.62 86 ASN A CA 1
ATOM 639 C C . ASN A 1 86 ? 0.606 18.891 14.711 1 90.62 86 ASN A C 1
ATOM 641 O O . ASN A 1 86 ? 0.962 20.016 14.383 1 90.62 86 ASN A O 1
ATOM 645 N N . THR A 1 87 ? 1.414 17.938 15.047 1 91.19 87 THR A N 1
ATOM 646 C CA . THR A 1 87 ? 2.857 18.062 14.883 1 91.19 87 THR A CA 1
ATOM 647 C C . THR A 1 87 ? 3.445 16.797 14.266 1 91.19 87 THR A C 1
ATOM 649 O O . THR A 1 87 ? 2.943 15.695 14.5 1 91.19 87 THR A O 1
ATOM 652 N N . LEU A 1 88 ? 4.465 17.078 13.477 1 92.5 88 LEU A N 1
ATOM 653 C CA . LEU A 1 88 ? 5.129 15.977 12.797 1 92.5 88 LEU A CA 1
ATOM 654 C C . LEU A 1 88 ? 6.555 15.797 13.305 1 92.5 88 LEU A C 1
ATOM 656 O O . LEU A 1 88 ? 7.266 16.781 13.523 1 92.5 88 LEU A O 1
ATOM 660 N N . GLU A 1 89 ? 6.93 14.609 13.578 1 93.25 89 GLU A N 1
ATOM 661 C CA . GLU A 1 89 ? 8.312 14.242 13.875 1 93.25 89 GLU A CA 1
ATOM 662 C C . GLU A 1 89 ? 8.891 13.352 12.781 1 93.25 89 GLU A C 1
ATOM 664 O O . GLU A 1 89 ? 8.156 12.633 12.102 1 93.25 89 GLU A O 1
ATOM 669 N N . ALA A 1 90 ? 10.203 13.5 12.664 1 95.06 90 ALA A N 1
ATOM 670 C CA . ALA A 1 90 ? 10.852 12.578 11.734 1 95.06 90 ALA A CA 1
ATOM 671 C C . ALA A 1 90 ? 10.625 11.125 12.148 1 95.06 90 ALA A C 1
ATOM 673 O O . ALA A 1 90 ? 10.594 10.812 13.344 1 95.06 90 ALA A O 1
ATOM 674 N N . GLY A 1 91 ? 10.453 10.258 11.156 1 94.81 91 GLY A N 1
ATOM 675 C CA . GLY A 1 91 ? 10.203 8.852 11.422 1 94.81 91 GLY A CA 1
ATOM 676 C C . GLY A 1 91 ? 9.406 8.172 10.328 1 94.81 91 GLY A C 1
ATOM 677 O O . GLY A 1 91 ? 9.219 8.734 9.25 1 94.81 91 GLY A O 1
ATOM 678 N N . VAL A 1 92 ? 9.039 6.949 10.625 1 96.62 92 VAL A N 1
ATOM 679 C CA . VAL A 1 92 ? 8.266 6.164 9.672 1 96.62 92 VAL A CA 1
ATOM 680 C C . VAL A 1 92 ? 6.801 6.113 10.117 1 96.62 92 VAL A C 1
ATOM 682 O O . VAL A 1 92 ? 6.512 5.875 11.289 1 96.62 92 VAL A O 1
ATOM 685 N N . TYR A 1 93 ? 5.926 6.406 9.133 1 96.94 93 TYR A N 1
ATOM 686 C CA . TYR A 1 93 ? 4.488 6.457 9.375 1 96.94 93 TYR A CA 1
ATOM 687 C C . TYR A 1 93 ? 3.75 5.469 8.484 1 96.94 93 TYR A C 1
ATOM 689 O O . TYR A 1 93 ? 4.301 4.996 7.484 1 96.94 93 TYR A O 1
ATOM 697 N N . LYS A 1 94 ? 2.559 5.152 8.945 1 97.94 94 LYS A N 1
ATOM 698 C CA . LYS A 1 94 ? 1.631 4.344 8.164 1 97.94 94 LYS A CA 1
ATOM 699 C C . LYS A 1 94 ? 0.214 4.906 8.234 1 97.94 94 LYS A C 1
ATOM 701 O O . LYS A 1 94 ? -0.292 5.191 9.32 1 97.94 94 LYS A O 1
ATOM 706 N N . ILE A 1 95 ? -0.367 5.172 7.086 1 98.38 95 ILE A N 1
ATOM 707 C CA . ILE A 1 95 ? -1.802 5.43 7.027 1 98.38 95 ILE A CA 1
ATOM 708 C C . ILE A 1 95 ? -2.535 4.164 6.586 1 98.38 95 ILE A C 1
ATOM 710 O O . ILE A 1 95 ? -2.178 3.553 5.578 1 98.38 95 ILE A O 1
ATOM 714 N N . THR A 1 96 ? -3.521 3.74 7.359 1 98.56 96 THR A N 1
ATOM 715 C CA . THR A 1 96 ? -4.41 2.648 6.977 1 98.56 96 THR A CA 1
ATOM 716 C C . THR A 1 96 ? -5.77 3.186 6.539 1 98.56 96 THR A C 1
ATOM 718 O O . THR A 1 96 ? -6.426 3.912 7.293 1 98.56 96 THR A O 1
ATOM 721 N N . PHE A 1 97 ? -6.152 2.846 5.316 1 98.81 97 PHE A N 1
ATOM 722 C CA . PHE A 1 97 ? -7.469 3.162 4.785 1 98.81 97 PHE A CA 1
ATOM 723 C C . PHE A 1 97 ? -8.375 1.935 4.809 1 98.81 97 PHE A C 1
ATOM 725 O O . PHE A 1 97 ? -8.07 0.922 4.172 1 98.81 97 PHE A O 1
ATOM 732 N N . ASP A 1 98 ? -9.453 2.014 5.516 1 98.75 98 ASP A N 1
ATOM 733 C CA . ASP A 1 98 ? -10.391 0.896 5.574 1 98.75 98 ASP A CA 1
ATOM 734 C C . ASP A 1 98 ? -11.297 0.871 4.344 1 98.75 98 ASP A C 1
ATOM 736 O O . ASP A 1 98 ? -12.461 1.269 4.418 1 98.75 98 ASP A O 1
ATOM 740 N N . THR A 1 99 ? -10.797 0.304 3.32 1 98.81 99 THR A N 1
ATOM 741 C CA . THR A 1 99 ? -11.492 0.337 2.033 1 98.81 99 THR A CA 1
ATOM 742 C C . THR A 1 99 ? -12.688 -0.61 2.037 1 98.81 99 THR A C 1
ATOM 744 O O . THR A 1 99 ? -13.695 -0.347 1.377 1 98.81 99 THR A O 1
ATOM 747 N N . ALA A 1 100 ? -12.578 -1.656 2.777 1 98.38 100 ALA A N 1
ATOM 748 C CA . ALA A 1 100 ? -13.703 -2.586 2.865 1 98.38 100 ALA A CA 1
ATOM 749 C C . ALA A 1 100 ? -14.945 -1.895 3.416 1 98.38 100 ALA A C 1
ATOM 751 O O . ALA A 1 100 ? -16.047 -2.045 2.867 1 98.38 100 ALA A O 1
ATOM 752 N N . THR A 1 101 ? -14.781 -1.179 4.488 1 98.56 101 THR A N 1
ATOM 753 C CA . THR A 1 101 ? -15.906 -0.453 5.07 1 98.56 101 THR A CA 1
ATOM 754 C C . THR A 1 101 ? -16.516 0.507 4.055 1 98.56 101 THR A C 1
ATOM 756 O O . THR A 1 101 ? -17.734 0.557 3.895 1 98.56 101 THR A O 1
ATOM 759 N N . TYR A 1 102 ? -15.656 1.212 3.301 1 98.88 102 TYR A N 1
ATOM 760 C CA . TYR A 1 102 ? -16.109 2.158 2.291 1 98.88 102 TYR A CA 1
ATOM 761 C C . TYR A 1 102 ? -16.875 1.444 1.184 1 98.88 102 TYR A C 1
ATOM 763 O O . TYR A 1 102 ? -17.984 1.853 0.823 1 98.88 102 TYR A O 1
ATOM 771 N N . PHE A 1 103 ? -16.344 0.396 0.646 1 98.62 103 PHE A N 1
ATOM 772 C CA . PHE A 1 103 ? -16.969 -0.32 -0.46 1 98.62 103 PHE A CA 1
ATOM 773 C C . PHE A 1 103 ? -18.297 -0.918 -0.033 1 98.62 103 PHE A C 1
ATOM 775 O O . PHE A 1 103 ? -19.312 -0.77 -0.73 1 98.62 103 PHE A O 1
ATOM 782 N N . ASN A 1 104 ? -18.297 -1.508 1.116 1 98.19 104 ASN A N 1
ATOM 783 C CA . ASN A 1 104 ? -19.516 -2.131 1.604 1 98.19 104 ASN A CA 1
ATOM 784 C C . ASN A 1 104 ? -20.609 -1.097 1.846 1 98.19 104 ASN A C 1
ATOM 786 O O . ASN A 1 104 ? -21.766 -1.312 1.476 1 98.19 104 ASN A O 1
ATOM 790 N N . LYS A 1 105 ? -20.25 -0.011 2.4 1 97.81 105 LYS A N 1
ATOM 791 C CA . LYS A 1 105 ? -21.203 1.066 2.66 1 97.81 105 LYS A CA 1
ATOM 792 C C . LYS A 1 105 ? -21.797 1.603 1.359 1 97.81 105 LYS A C 1
ATOM 794 O O . LYS A 1 105 ? -22.938 2.049 1.332 1 97.81 105 LYS A O 1
ATOM 799 N N . ASN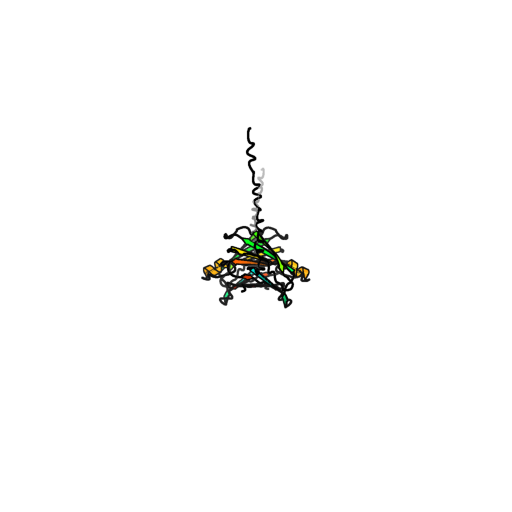 A 1 106 ? -21.016 1.468 0.316 1 97.38 106 ASN A N 1
ATOM 800 C CA . ASN A 1 106 ? -21.453 2.031 -0.961 1 97.38 106 ASN A CA 1
ATOM 801 C C . ASN A 1 106 ? -21.969 0.951 -1.904 1 97.38 106 ASN A C 1
ATOM 803 O O . ASN A 1 106 ? -22.078 1.176 -3.109 1 97.38 106 ASN A O 1
ATOM 807 N N . GLY A 1 107 ? -22.172 -0.217 -1.438 1 97.38 107 GLY A N 1
ATOM 808 C CA . GLY A 1 107 ? -22.828 -1.276 -2.191 1 97.38 107 GLY A CA 1
ATOM 809 C C . GLY A 1 107 ? -21.891 -2.014 -3.125 1 97.38 107 GLY A C 1
ATOM 810 O O . GLY A 1 107 ? -22.344 -2.715 -4.035 1 97.38 107 GLY A O 1
ATOM 811 N N . ILE A 1 108 ? -20.688 -1.748 -2.982 1 96.38 108 ILE A N 1
ATOM 812 C CA . ILE A 1 108 ? -19.688 -2.467 -3.758 1 96.38 108 ILE A CA 1
ATOM 813 C C . ILE A 1 108 ? -19.297 -3.758 -3.037 1 96.38 108 ILE A C 1
ATOM 815 O O . ILE A 1 108 ? -18.75 -3.721 -1.935 1 96.38 108 ILE A O 1
ATOM 819 N N . ARG A 1 109 ? -19.516 -4.867 -3.719 1 94.94 109 ARG A N 1
ATOM 820 C CA . ARG A 1 109 ? -19.391 -6.137 -3.012 1 94.94 109 ARG A CA 1
ATOM 821 C C . ARG A 1 109 ? -18.188 -6.922 -3.502 1 94.94 109 ARG A C 1
ATOM 823 O O . ARG A 1 109 ? -17.797 -7.922 -2.893 1 94.94 109 ARG A O 1
ATOM 830 N N . GLN A 1 110 ? -17.672 -6.5 -4.605 1 97.12 110 GLN A N 1
ATOM 831 C CA . GLN A 1 110 ? -16.453 -7.129 -5.113 1 97.12 110 GLN A CA 1
ATOM 832 C C . GLN A 1 110 ? -15.281 -6.152 -5.105 1 97.12 110 GLN A C 1
ATOM 834 O O . GLN A 1 110 ? -15.336 -5.102 -5.75 1 97.12 110 GLN A O 1
ATOM 839 N N . TYR A 1 111 ? -14.359 -6.445 -4.367 1 98.44 111 TYR A N 1
ATOM 840 C CA . TYR A 1 111 ? -13.125 -5.672 -4.27 1 98.44 111 TYR A CA 1
ATOM 841 C C . TYR A 1 111 ? -11.953 -6.566 -3.889 1 98.44 111 TYR A C 1
ATOM 843 O O . TYR A 1 111 ? -12.148 -7.656 -3.35 1 98.44 111 TYR A O 1
ATOM 851 N N . PHE A 1 112 ? -10.773 -6.152 -4.195 1 98.56 112 PHE A N 1
ATOM 852 C CA . PHE A 1 112 ? -9.594 -6.992 -4.09 1 98.56 112 PHE A CA 1
ATOM 853 C C . PHE A 1 112 ? -8.758 -6.605 -2.873 1 98.56 112 PHE A C 1
ATOM 855 O O . PHE A 1 112 ? -8.047 -7.441 -2.307 1 98.56 112 PHE A O 1
ATOM 862 N N . TYR A 1 113 ? -8.828 -5.371 -2.385 1 98.56 113 TYR A N 1
ATOM 863 C CA . TYR A 1 113 ? -8.016 -4.844 -1.291 1 98.56 113 TYR A CA 1
ATOM 864 C C . TYR A 1 113 ? -8.883 -4.512 -0.083 1 98.56 113 TYR A C 1
ATOM 866 O O . TYR A 1 113 ? -9.516 -3.455 -0.039 1 98.56 113 TYR A O 1
ATOM 874 N N . PRO A 1 114 ? -8.852 -5.316 0.994 1 97.75 114 PRO A N 1
ATOM 875 C CA . PRO A 1 114 ? -9.734 -5.086 2.141 1 97.75 114 PRO A CA 1
ATOM 876 C C . PRO A 1 114 ? -9.359 -3.834 2.932 1 97.75 114 PRO A C 1
ATOM 878 O O . PRO A 1 114 ? -10.203 -3.268 3.633 1 97.75 114 PRO A O 1
ATOM 881 N N . TYR A 1 115 ? -8.117 -3.473 2.881 1 98.44 115 TYR A N 1
ATOM 882 C CA . TYR A 1 115 ? -7.594 -2.186 3.322 1 98.44 115 TYR A CA 1
ATOM 883 C C . TYR A 1 115 ? -6.293 -1.851 2.607 1 98.44 115 TYR A C 1
ATOM 885 O O . TYR A 1 115 ? -5.723 -2.697 1.916 1 98.44 115 TYR A O 1
ATOM 893 N N . VAL A 1 116 ? -5.93 -0.614 2.707 1 98.81 116 VAL A N 1
ATOM 894 C CA . VAL A 1 116 ? -4.684 -0.158 2.102 1 98.81 116 VAL A CA 1
ATOM 895 C C . VAL A 1 116 ? -3.779 0.453 3.172 1 98.81 116 VAL A C 1
ATOM 897 O O . VAL A 1 116 ? -4.203 1.339 3.918 1 98.81 116 VAL A O 1
ATOM 900 N N . ASP A 1 117 ? -2.596 -0.059 3.287 1 98.56 117 ASP A N 1
ATOM 901 C CA . ASP A 1 117 ? -1.547 0.524 4.117 1 98.56 117 ASP A CA 1
ATOM 902 C C . ASP A 1 117 ? -0.525 1.275 3.268 1 98.56 117 ASP A C 1
ATOM 904 O O . ASP A 1 117 ? 0.06 0.705 2.344 1 98.56 117 ASP A O 1
ATOM 908 N N . ILE A 1 118 ? -0.378 2.502 3.557 1 98.81 118 ILE A N 1
ATOM 909 C CA . ILE A 1 118 ? 0.688 3.271 2.924 1 98.81 118 ILE A CA 1
ATOM 910 C C . ILE A 1 118 ? 1.75 3.631 3.961 1 98.81 118 ILE A C 1
ATOM 912 O O . ILE A 1 118 ? 1.49 4.414 4.879 1 98.81 118 ILE A O 1
ATOM 916 N N . VAL A 1 119 ? 2.949 3.039 3.844 1 98.25 119 VAL A N 1
ATOM 917 C CA . VAL A 1 119 ? 4.074 3.311 4.73 1 98.25 119 VAL A CA 1
ATOM 918 C C . VAL A 1 119 ? 5.012 4.328 4.086 1 98.25 119 VAL A C 1
ATOM 920 O O . VAL A 1 119 ? 5.363 4.195 2.908 1 98.25 119 VAL A O 1
ATOM 923 N N . PHE A 1 120 ? 5.367 5.359 4.828 1 97.94 120 PHE A N 1
ATOM 924 C CA . PHE A 1 120 ? 6.23 6.395 4.273 1 97.94 120 PHE A CA 1
ATOM 925 C C . PHE A 1 120 ? 7.152 6.969 5.344 1 97.94 120 PHE A C 1
ATOM 927 O O . PHE A 1 120 ? 6.895 6.809 6.539 1 97.94 120 PHE A O 1
ATOM 934 N N . GLU A 1 121 ? 8.188 7.609 4.879 1 96.69 121 GLU A N 1
ATOM 935 C CA . GLU A 1 121 ? 9.195 8.156 5.785 1 96.69 121 GLU A CA 1
ATOM 936 C C . GLU A 1 121 ? 9.188 9.688 5.758 1 96.69 121 GLU A C 1
ATOM 938 O O . GLU A 1 121 ? 9.234 10.289 4.684 1 96.69 121 GLU A O 1
ATOM 943 N N . VAL A 1 122 ? 9.055 10.234 6.91 1 95.62 122 VAL A N 1
ATOM 944 C CA . VAL A 1 122 ? 9.234 11.672 7.098 1 95.62 122 VAL A CA 1
ATOM 945 C C . VAL A 1 122 ? 10.68 11.961 7.492 1 95.62 122 VAL A C 1
ATOM 947 O O . VAL A 1 122 ? 11.117 11.594 8.586 1 95.62 122 VAL A O 1
ATOM 950 N N . GLN A 1 123 ? 11.344 12.602 6.57 1 93.88 123 GLN A N 1
ATOM 951 C CA . GLN A 1 123 ? 12.734 12.945 6.848 1 93.88 123 GLN A CA 1
ATOM 952 C C . GLN A 1 123 ? 12.844 14.359 7.406 1 93.88 123 GLN A C 1
ATOM 954 O O . GLN A 1 123 ? 13.57 14.594 8.375 1 93.88 123 GLN A O 1
ATOM 959 N N . ASP A 1 124 ? 12.109 15.312 6.82 1 95.12 124 ASP A N 1
ATOM 960 C CA . ASP A 1 124 ? 12.062 16.703 7.25 1 95.12 124 ASP A CA 1
ATOM 961 C C . ASP A 1 124 ? 10.695 17.062 7.844 1 95.12 124 ASP A C 1
ATOM 963 O O . ASP A 1 124 ? 9.734 17.297 7.109 1 95.12 124 ASP A O 1
ATOM 967 N N . PRO A 1 125 ? 10.68 17.109 9.117 1 94.12 125 PRO A N 1
ATOM 968 C CA . PRO A 1 125 ? 9.383 17.344 9.766 1 94.12 125 PRO A CA 1
ATOM 969 C C . PRO A 1 125 ? 8.867 18.766 9.562 1 94.12 125 PRO A C 1
ATOM 971 O O . PRO A 1 125 ? 7.742 19.078 9.953 1 94.12 125 PRO A O 1
ATOM 974 N N . ASN A 1 126 ? 9.633 19.594 8.93 1 93.75 126 ASN A N 1
ATOM 975 C CA . ASN A 1 126 ? 9.227 20.984 8.719 1 93.75 126 ASN A CA 1
ATOM 976 C C . ASN A 1 126 ? 8.492 21.156 7.395 1 93.75 126 ASN A C 1
ATOM 978 O O . ASN A 1 126 ? 8 22.234 7.09 1 93.75 126 ASN A O 1
ATOM 982 N N . GLN A 1 127 ? 8.383 20.125 6.656 1 94.12 127 GLN A N 1
ATOM 983 C CA . GLN A 1 127 ? 7.66 20.172 5.387 1 94.12 127 GLN A CA 1
ATOM 984 C C . GLN A 1 127 ? 6.223 19.688 5.559 1 94.12 127 GLN A C 1
ATOM 986 O O . GLN A 1 127 ? 5.891 19.047 6.562 1 94.12 127 GLN A O 1
ATOM 991 N N . HIS A 1 128 ? 5.375 20.062 4.59 1 94.94 128 HIS A N 1
ATOM 992 C CA . HIS A 1 128 ? 4.031 19.5 4.484 1 94.94 128 HIS A CA 1
ATOM 993 C C . HIS A 1 128 ? 4.035 18.219 3.678 1 94.94 128 HIS A C 1
ATOM 995 O O . HIS A 1 128 ? 4.707 18.125 2.648 1 94.94 128 HIS A O 1
ATOM 1001 N N . TYR A 1 129 ? 3.344 17.234 4.148 1 96.88 129 TYR A N 1
ATOM 1002 C CA . TYR A 1 129 ? 3.234 15.945 3.471 1 96.88 129 TYR A CA 1
ATOM 1003 C C . TYR A 1 129 ? 1.787 15.648 3.098 1 96.88 129 TYR A C 1
ATOM 1005 O O . TYR A 1 129 ? 0.92 15.562 3.971 1 96.88 129 TYR A O 1
ATOM 1013 N N . HIS A 1 130 ? 1.526 15.578 1.787 1 97.19 130 HIS A N 1
ATOM 1014 C CA . HIS A 1 130 ? 0.247 15.102 1.273 1 97.19 130 HIS A CA 1
ATOM 1015 C C . HIS A 1 130 ? 0.373 13.695 0.7 1 97.19 130 HIS A C 1
ATOM 1017 O O . HIS A 1 130 ? 1.159 13.461 -0.221 1 97.19 130 HIS A O 1
ATOM 1023 N N . VAL A 1 131 ? -0.315 12.719 1.317 1 98.44 131 VAL A N 1
ATOM 1024 C CA . VAL A 1 131 ? -0.265 11.32 0.901 1 98.44 131 VAL A CA 1
ATOM 1025 C C . VAL A 1 131 ? -1.657 10.852 0.481 1 98.44 131 VAL A C 1
ATOM 1027 O O . VAL A 1 131 ? -2.412 10.32 1.297 1 98.44 131 VAL A O 1
ATOM 1030 N N . PRO A 1 132 ? -1.986 11.008 -0.775 1 98.75 132 PRO A N 1
ATOM 1031 C CA . PRO A 1 132 ? -3.33 10.664 -1.243 1 98.75 132 PRO A CA 1
ATOM 1032 C C . PRO A 1 132 ? -3.459 9.195 -1.642 1 98.75 132 PRO A C 1
ATOM 1034 O O . PRO A 1 132 ? -2.449 8.5 -1.773 1 98.75 132 PRO A O 1
ATOM 1037 N N . LEU A 1 133 ? -4.746 8.766 -1.744 1 98.94 133 LEU A N 1
ATOM 1038 C CA . LEU A 1 133 ? -5.109 7.453 -2.262 1 98.94 133 LEU A CA 1
ATOM 1039 C C . LEU A 1 133 ? -6.102 7.582 -3.414 1 98.94 133 LEU A C 1
ATOM 1041 O O . LEU A 1 133 ? -7.215 8.086 -3.229 1 98.94 133 LEU A O 1
ATOM 1045 N N . LEU A 1 134 ? -5.648 7.227 -4.625 1 98.94 134 LEU A N 1
ATOM 1046 C CA . LEU A 1 134 ? -6.574 6.996 -5.727 1 98.94 134 LEU A CA 1
ATOM 1047 C C . LEU A 1 134 ? -7.051 5.547 -5.746 1 98.94 134 LEU A C 1
ATOM 1049 O O . LEU A 1 134 ? -6.238 4.629 -5.879 1 98.94 134 LEU A O 1
ATOM 1053 N N . LEU A 1 135 ? -8.32 5.387 -5.652 1 98.88 135 LEU A N 1
ATOM 1054 C CA . LEU A 1 135 ? -8.852 4.082 -5.27 1 98.88 135 LEU A CA 1
ATOM 1055 C C . LEU A 1 135 ? -9.883 3.6 -6.285 1 98.88 135 LEU A C 1
ATOM 1057 O O . LEU A 1 135 ? -10.711 4.383 -6.75 1 98.88 135 LEU A O 1
ATOM 1061 N N . ASN A 1 136 ? -9.867 2.424 -6.711 1 98.75 136 ASN A N 1
ATOM 1062 C CA . ASN A 1 136 ? -10.984 1.663 -7.258 1 98.75 136 ASN A CA 1
ATOM 1063 C C . ASN A 1 136 ? -11.016 0.242 -6.703 1 98.75 136 ASN A C 1
ATOM 1065 O O . ASN A 1 136 ? -10.109 -0.17 -5.98 1 98.75 136 ASN A O 1
ATOM 1069 N N . PRO A 1 137 ? -12.039 -0.533 -6.934 1 98.69 137 PRO A N 1
ATOM 1070 C CA . PRO A 1 137 ? -12.195 -1.813 -6.238 1 98.69 137 PRO A CA 1
ATOM 1071 C C . PRO A 1 137 ? -11.062 -2.795 -6.555 1 98.69 137 PRO A C 1
ATOM 1073 O O . PRO A 1 137 ? -10.836 -3.74 -5.793 1 98.69 137 PRO A O 1
ATOM 1076 N N . PHE A 1 138 ? -10.273 -2.572 -7.688 1 98.81 138 PHE A N 1
ATOM 1077 C CA . PHE A 1 138 ? -9.305 -3.586 -8.102 1 98.81 138 PHE A CA 1
ATOM 1078 C C . PHE A 1 138 ? -7.945 -2.963 -8.367 1 98.81 138 PHE A C 1
ATOM 1080 O O . PHE A 1 138 ? -7.09 -3.576 -9.008 1 98.81 138 PHE A O 1
ATOM 1087 N N . GLY A 1 139 ? -7.746 -1.722 -7.848 1 98.88 139 GLY A N 1
ATOM 1088 C CA . GLY A 1 139 ? -6.465 -1.047 -7.965 1 98.88 139 GLY A CA 1
ATOM 1089 C C . GLY A 1 139 ? -6.383 0.231 -7.152 1 98.88 139 GLY A C 1
ATOM 1090 O O . GLY A 1 139 ? -7.41 0.788 -6.762 1 98.88 139 GLY A O 1
ATOM 1091 N N . TYR A 1 140 ? -5.152 0.595 -6.879 1 98.94 140 TYR A N 1
ATOM 1092 C CA . TYR A 1 140 ? -4.969 1.892 -6.238 1 98.94 140 TYR A CA 1
ATOM 1093 C C . TYR A 1 140 ? -3.578 2.447 -6.52 1 98.94 140 TYR A C 1
ATOM 1095 O O . TYR A 1 140 ? -2.699 1.728 -6.996 1 98.94 140 TYR A O 1
ATOM 1103 N N . SER A 1 141 ? -3.441 3.781 -6.27 1 98.94 141 SER A N 1
ATOM 1104 C CA . SER A 1 141 ? -2.158 4.465 -6.391 1 98.94 141 SER A CA 1
ATOM 1105 C C . SER A 1 141 ? -1.999 5.535 -5.316 1 98.94 141 SER A C 1
ATOM 1107 O O . SER A 1 141 ? -2.982 5.965 -4.707 1 98.94 141 SER A O 1
ATOM 1109 N N . THR A 1 142 ? -0.829 5.816 -5.027 1 98.94 142 THR A N 1
ATOM 1110 C CA . THR A 1 142 ? -0.454 6.883 -4.102 1 98.94 142 THR A CA 1
ATOM 1111 C C . THR A 1 142 ? 0.82 7.578 -4.57 1 98.94 142 THR A C 1
ATOM 1113 O O . THR A 1 142 ? 1.538 7.062 -5.43 1 98.94 142 THR A O 1
ATOM 1116 N N . TYR A 1 143 ? 1.015 8.797 -4.078 1 98.81 143 TYR A N 1
ATOM 1117 C CA . TYR A 1 143 ? 2.209 9.586 -4.359 1 98.81 143 TYR A CA 1
ATOM 1118 C C . TYR A 1 143 ? 2.441 10.633 -3.275 1 98.81 143 TYR A C 1
ATOM 1120 O O . TYR A 1 143 ? 1.542 10.922 -2.484 1 98.81 143 TYR A O 1
ATOM 1128 N N . ARG A 1 144 ? 3.641 11.055 -3.186 1 98.56 144 ARG A N 1
ATOM 1129 C CA . ARG A 1 144 ? 3.932 12.203 -2.332 1 98.56 144 ARG A CA 1
ATOM 1130 C C . ARG A 1 144 ? 3.477 13.5 -2.99 1 98.56 144 ARG A C 1
ATOM 1132 O O . ARG A 1 144 ? 4.086 13.961 -3.959 1 98.56 144 ARG A O 1
ATOM 1139 N N . GLY A 1 145 ? 2.387 14.055 -2.402 1 93.69 145 GLY A N 1
ATOM 1140 C CA . GLY A 1 145 ? 1.9 15.328 -2.904 1 93.69 145 GLY A CA 1
ATOM 1141 C C . GLY A 1 145 ? 2.512 16.516 -2.193 1 93.69 145 GLY A C 1
ATOM 1142 O O . GLY A 1 145 ? 3.309 16.359 -1.268 1 93.69 145 GLY A O 1
ATOM 1143 N N . SER A 1 146 ? 2.195 17.766 -2.742 1 86.69 146 SER A N 1
ATOM 1144 C CA . SER A 1 146 ? 2.699 19 -2.156 1 86.69 146 SER A CA 1
ATOM 1145 C C . SER A 1 146 ? 1.651 19.656 -1.262 1 86.69 146 SER A C 1
ATOM 1147 O O . SER A 1 146 ? 0.453 19.422 -1.424 1 86.69 146 SER A O 1
ATOM 1149 N N . MET B 1 1 ? 13.953 -106 8.875 1 28.14 1 MET B N 1
ATOM 1150 C CA . MET B 1 1 ? 14.242 -105.438 7.551 1 28.14 1 MET B CA 1
ATOM 1151 C C . MET B 1 1 ? 13.492 -104.188 7.328 1 28.14 1 MET B C 1
ATOM 1153 O O . MET B 1 1 ? 12.32 -104.188 6.934 1 28.14 1 MET B O 1
ATOM 1157 N N . HIS B 1 2 ? 13.688 -103.188 8.32 1 33.19 2 HIS B N 1
ATOM 1158 C CA . HIS B 1 2 ? 13.125 -101.875 8.703 1 33.19 2 HIS B CA 1
ATOM 1159 C C . HIS B 1 2 ? 13.375 -100.812 7.625 1 33.19 2 HIS B C 1
ATOM 1161 O O . HIS B 1 2 ? 14.508 -100.375 7.453 1 33.19 2 HIS B O 1
ATOM 1167 N N . SER B 1 3 ? 12.727 -100.938 6.434 1 30.05 3 SER B N 1
ATOM 1168 C CA . SER B 1 3 ? 12.852 -100.188 5.203 1 30.05 3 SER B CA 1
ATOM 1169 C C . SER B 1 3 ? 12.617 -98.688 5.469 1 30.05 3 SER B C 1
ATOM 1171 O O . SER B 1 3 ? 11.602 -98.312 6.062 1 30.05 3 SER B O 1
ATOM 1173 N N . SER B 1 4 ? 13.695 -97.875 5.523 1 29.78 4 SER B N 1
ATOM 1174 C CA . SER B 1 4 ? 14.031 -96.438 5.77 1 29.78 4 SER B CA 1
ATOM 1175 C C . SER B 1 4 ? 13.375 -95.562 4.746 1 29.78 4 SER B C 1
ATOM 1177 O O . SER B 1 4 ? 13.656 -95.625 3.549 1 29.78 4 SER B O 1
ATOM 1179 N N . ARG B 1 5 ? 12.023 -95.25 4.848 1 30.38 5 ARG B N 1
ATOM 1180 C CA . ARG B 1 5 ? 11.219 -94.438 3.988 1 30.38 5 ARG B CA 1
ATOM 1181 C C . ARG B 1 5 ? 11.859 -93.062 3.84 1 30.38 5 ARG B C 1
ATOM 1183 O O . ARG B 1 5 ? 12.031 -92.312 4.824 1 30.38 5 ARG B O 1
ATOM 1190 N N . LEU B 1 6 ? 12.93 -92.875 3.039 1 28.17 6 LEU B N 1
ATOM 1191 C CA . LEU B 1 6 ? 13.664 -91.688 2.646 1 28.17 6 LEU B CA 1
ATOM 1192 C C . LEU B 1 6 ? 12.719 -90.562 2.125 1 28.17 6 LEU B C 1
ATOM 1194 O O . LEU B 1 6 ? 12.07 -90.75 1.092 1 28.17 6 LEU B O 1
ATOM 1198 N N . SER B 1 7 ? 11.961 -89.875 3.035 1 30.86 7 SER B N 1
ATOM 1199 C CA . SER B 1 7 ? 11.008 -88.75 2.799 1 30.86 7 SER B CA 1
ATOM 1200 C C . SER B 1 7 ? 11.648 -87.625 2.012 1 30.86 7 SER B C 1
ATOM 1202 O O . SER B 1 7 ? 12.703 -87.125 2.396 1 30.86 7 SER B O 1
ATOM 1204 N N . VAL B 1 8 ? 11.562 -87.625 0.645 1 29.14 8 VAL B N 1
ATOM 1205 C CA . VAL B 1 8 ? 12 -86.688 -0.395 1 29.14 8 VAL B CA 1
ATOM 1206 C C . VAL B 1 8 ? 11.523 -85.25 -0.06 1 29.14 8 VAL B C 1
ATOM 1208 O O . VAL B 1 8 ? 10.32 -85 -0.01 1 29.14 8 VAL B O 1
ATOM 1211 N N . ILE B 1 9 ? 12.062 -84.562 0.887 1 29.83 9 ILE B N 1
ATOM 1212 C CA . ILE B 1 9 ? 11.781 -83.188 1.248 1 29.83 9 ILE B CA 1
ATOM 1213 C C . ILE B 1 9 ? 11.992 -82.25 0.035 1 29.83 9 ILE B C 1
ATOM 1215 O O . ILE B 1 9 ? 13.094 -82.188 -0.505 1 29.83 9 ILE B O 1
ATOM 1219 N N . GLY B 1 10 ? 11.18 -82.375 -1 1 28.77 10 GLY B N 1
ATOM 1220 C CA . GLY B 1 10 ? 11.305 -81.5 -2.152 1 28.77 10 GLY B CA 1
ATOM 1221 C C . GLY B 1 10 ? 11.359 -80 -1.78 1 28.77 10 GLY B C 1
ATOM 1222 O O . GLY B 1 10 ? 10.609 -79.562 -0.912 1 28.77 10 GLY B O 1
ATOM 1223 N N . SER B 1 11 ? 12.602 -79.375 -1.811 1 29.73 11 SER B N 1
ATOM 1224 C CA . SER B 1 11 ? 13.039 -78 -1.614 1 29.73 11 SER B CA 1
ATOM 1225 C C . SER B 1 11 ? 12.25 -77.062 -2.492 1 29.73 11 SER B C 1
ATOM 1227 O O . SER B 1 11 ? 12.312 -77.125 -3.721 1 29.73 11 SER B O 1
ATOM 1229 N N . HIS B 1 12 ? 10.883 -76.812 -2.279 1 31.88 12 HIS B N 1
ATOM 1230 C CA . HIS B 1 12 ? 10.141 -75.812 -2.994 1 31.88 12 HIS B CA 1
ATOM 1231 C C . HIS B 1 12 ? 10.859 -74.438 -2.91 1 31.88 12 HIS B C 1
ATOM 1233 O O . HIS B 1 12 ? 10.93 -73.875 -1.839 1 31.88 12 HIS B O 1
ATOM 1239 N N . LEU B 1 13 ? 12.062 -74.25 -3.504 1 32.84 13 LEU B N 1
ATOM 1240 C CA . LEU B 1 13 ? 12.672 -72.938 -3.635 1 32.84 13 LEU B CA 1
ATOM 1241 C C . LEU B 1 13 ? 11.703 -71.938 -4.277 1 32.84 13 LEU B C 1
ATOM 1243 O O . LEU B 1 13 ? 11.359 -72.062 -5.453 1 32.84 13 LEU B O 1
ATOM 1247 N N . ALA B 1 14 ? 10.688 -71.438 -3.57 1 33.03 14 ALA B N 1
ATOM 1248 C CA . ALA B 1 14 ? 9.797 -70.375 -4.039 1 33.03 14 ALA B CA 1
ATOM 1249 C C . ALA B 1 14 ? 10.586 -69.25 -4.598 1 33.03 14 ALA B C 1
ATOM 1251 O O . ALA B 1 14 ? 11.5 -68.75 -3.943 1 33.03 14 ALA B O 1
ATOM 1252 N N . HIS B 1 15 ? 10.859 -69.188 -5.934 1 34.69 15 HIS B N 1
ATOM 1253 C CA . HIS B 1 15 ? 11.391 -68.062 -6.664 1 34.69 15 HIS B CA 1
ATOM 1254 C C . HIS B 1 15 ? 10.688 -66.75 -6.25 1 34.69 15 HIS B C 1
ATOM 1256 O O . HIS B 1 15 ? 9.469 -66.625 -6.387 1 34.69 15 HIS B O 1
ATOM 1262 N N . ALA B 1 16 ? 11.148 -66 -5.246 1 32.22 16 ALA B N 1
ATOM 1263 C CA . ALA B 1 16 ? 10.68 -64.688 -4.914 1 32.22 16 ALA B CA 1
ATOM 1264 C C . ALA B 1 16 ? 10.688 -63.781 -6.145 1 32.22 16 ALA B C 1
ATOM 1266 O O . ALA B 1 16 ? 11.734 -63.594 -6.777 1 32.22 16 ALA B O 1
ATOM 1267 N N . GLU B 1 17 ? 9.625 -63.844 -7 1 35.69 17 GLU B N 1
ATOM 1268 C CA . GLU B 1 17 ? 9.523 -62.812 -8.031 1 35.69 17 GLU B CA 1
ATOM 1269 C C . GLU B 1 17 ? 9.75 -61.406 -7.449 1 35.69 17 GLU B C 1
ATOM 1271 O O . GLU B 1 17 ? 9.148 -61.062 -6.441 1 35.69 17 GLU B O 1
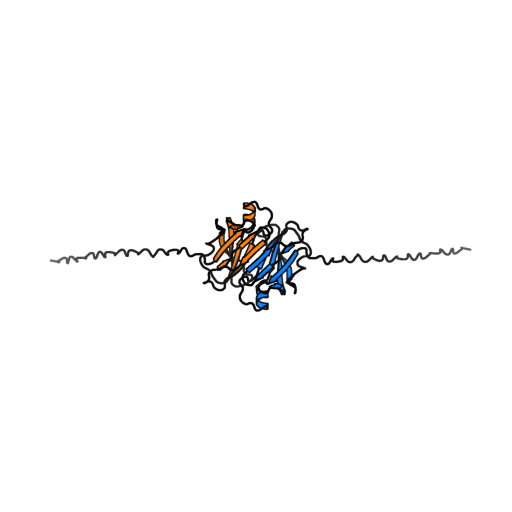ATOM 1276 N N . SER B 1 18 ? 11 -60.906 -7.52 1 36.28 18 SER B N 1
ATOM 1277 C CA . SER B 1 18 ? 11.297 -59.531 -7.211 1 36.28 18 SER B CA 1
ATOM 1278 C C . SER B 1 18 ? 10.266 -58.594 -7.824 1 36.28 18 SER B C 1
ATOM 1280 O O . SER B 1 18 ? 10.086 -58.562 -9.047 1 36.28 18 SER B O 1
ATOM 1282 N N . GLN B 1 19 ? 9.109 -58.375 -7.184 1 36.22 19 GLN B N 1
ATOM 1283 C CA . GLN B 1 19 ? 8.227 -57.312 -7.641 1 36.22 19 GLN B CA 1
ATOM 1284 C C . GLN B 1 19 ? 9.008 -56.062 -7.977 1 36.22 19 GLN B C 1
ATOM 1286 O O . GLN B 1 19 ? 9.703 -55.5 -7.125 1 36.22 19 GLN B O 1
ATOM 1291 N N . ALA B 1 20 ? 9.555 -55.875 -9.266 1 39.09 20 ALA B N 1
ATOM 1292 C CA . ALA B 1 20 ? 10.07 -54.594 -9.711 1 39.09 20 ALA B CA 1
ATOM 1293 C C . ALA B 1 20 ? 9.164 -53.438 -9.242 1 39.09 20 ALA B C 1
ATOM 1295 O O . ALA B 1 20 ? 7.953 -53.469 -9.492 1 39.09 20 ALA B O 1
ATOM 1296 N N . ILE B 1 21 ? 9.359 -52.938 -8.016 1 39.44 21 ILE B N 1
ATOM 1297 C CA . ILE B 1 21 ? 8.734 -51.688 -7.66 1 39.44 21 ILE B CA 1
ATOM 1298 C C . ILE B 1 21 ? 8.781 -50.719 -8.852 1 39.44 21 ILE B C 1
ATOM 1300 O O . ILE B 1 21 ? 9.859 -50.469 -9.406 1 39.44 21 ILE B O 1
ATOM 1304 N N . SER B 1 22 ? 7.879 -50.906 -9.852 1 41.38 22 SER B N 1
ATOM 1305 C CA . SER B 1 22 ? 7.781 -49.844 -10.859 1 41.38 22 SER B CA 1
ATOM 1306 C C . SER B 1 22 ? 8.039 -48.469 -10.25 1 41.38 22 SER B C 1
ATOM 1308 O O . SER B 1 22 ? 7.566 -48.188 -9.156 1 41.38 22 SER B O 1
ATOM 1310 N N . PRO B 1 23 ? 9.164 -47.875 -10.578 1 37.38 23 PRO B N 1
ATOM 1311 C CA . PRO B 1 23 ? 9.328 -46.531 -10.047 1 37.38 23 PRO B CA 1
ATOM 1312 C C . PRO B 1 23 ? 8.023 -45.75 -10.047 1 37.38 23 PRO B C 1
ATOM 1314 O O . PRO B 1 23 ? 7.156 -45.969 -10.898 1 37.38 23 PRO B O 1
ATOM 1317 N N . SER B 1 24 ? 7.387 -45.562 -8.867 1 40.94 24 SER B N 1
ATOM 1318 C CA . SER B 1 24 ? 6.32 -44.562 -8.758 1 40.94 24 SER B CA 1
ATOM 1319 C C . SER B 1 24 ? 6.531 -43.406 -9.742 1 40.94 24 SER B C 1
ATOM 1321 O O . SER B 1 24 ? 7.668 -43.031 -10.008 1 40.94 24 SER B O 1
ATOM 1323 N N . PRO B 1 25 ? 5.645 -43.25 -10.711 1 39.12 25 PRO B N 1
ATOM 1324 C CA . PRO B 1 25 ? 5.844 -42.062 -11.57 1 39.12 25 PRO B CA 1
ATOM 1325 C C . PRO B 1 25 ? 6.473 -40.875 -10.828 1 39.12 25 PRO B C 1
ATOM 1327 O O . PRO B 1 25 ? 6.164 -40.656 -9.656 1 39.12 25 PRO B O 1
ATOM 1330 N N . LEU B 1 26 ? 7.668 -40.625 -11 1 37 26 LEU B N 1
ATOM 1331 C CA . LEU B 1 26 ? 8.203 -39.312 -10.625 1 37 26 LEU B CA 1
ATOM 1332 C C . LEU B 1 26 ? 7.102 -38.25 -10.617 1 37 26 LEU B C 1
ATOM 1334 O O . LEU B 1 26 ? 6.391 -38.094 -11.617 1 37 26 LEU B O 1
ATOM 1338 N N . ALA B 1 27 ? 6.379 -38.125 -9.508 1 38.22 27 ALA B N 1
ATOM 1339 C CA . ALA B 1 27 ? 5.617 -36.875 -9.391 1 38.22 27 ALA B CA 1
ATOM 1340 C C . ALA B 1 27 ? 6.266 -35.75 -10.203 1 38.22 27 ALA B C 1
ATOM 1342 O O . ALA B 1 27 ? 7.391 -35.344 -9.906 1 38.22 27 ALA B O 1
ATOM 1343 N N . MET B 1 28 ? 6.203 -35.719 -11.469 1 35.06 28 MET B N 1
ATOM 1344 C CA . MET B 1 28 ? 6.551 -34.5 -12.18 1 35.06 28 MET B CA 1
ATOM 1345 C C . MET B 1 28 ? 6.207 -33.281 -11.344 1 35.06 28 MET B C 1
ATOM 1347 O O . MET B 1 28 ? 5.043 -33.031 -11.016 1 35.06 28 MET B O 1
ATOM 1351 N N . THR B 1 29 ? 6.918 -32.969 -10.391 1 40.62 29 THR B N 1
ATOM 1352 C CA . THR B 1 29 ? 6.801 -31.578 -9.953 1 40.62 29 THR B CA 1
ATOM 1353 C C . THR B 1 29 ? 6.41 -30.672 -11.117 1 40.62 29 THR B C 1
ATOM 1355 O O . THR B 1 29 ? 7.234 -30.359 -11.977 1 40.62 29 THR B O 1
ATOM 1358 N N . ALA B 1 30 ? 5.316 -30.891 -11.758 1 41.34 30 ALA B N 1
ATOM 1359 C CA . ALA B 1 30 ? 4.84 -29.938 -12.758 1 41.34 30 ALA B CA 1
ATOM 1360 C C . ALA B 1 30 ? 5.289 -28.531 -12.422 1 41.34 30 ALA B C 1
ATOM 1362 O O . ALA B 1 30 ? 5.199 -28.094 -11.273 1 41.34 30 ALA B O 1
ATOM 1363 N N . ASN B 1 31 ? 6.277 -28.047 -12.914 1 49.41 31 ASN B N 1
ATOM 1364 C CA . ASN B 1 31 ? 6.711 -26.656 -12.922 1 49.41 31 ASN B CA 1
ATOM 1365 C C . ASN B 1 31 ? 5.523 -25.703 -12.875 1 49.41 31 ASN B C 1
ATOM 1367 O O . ASN B 1 31 ? 5.094 -25.188 -13.906 1 49.41 31 ASN B O 1
ATOM 1371 N N . ARG B 1 32 ? 4.496 -25.969 -12.094 1 61.59 32 ARG B N 1
ATOM 1372 C CA . ARG B 1 32 ? 3.264 -25.188 -12.062 1 61.59 32 ARG B CA 1
ATOM 1373 C C . ARG B 1 32 ? 3.549 -23.734 -11.703 1 61.59 32 ARG B C 1
ATOM 1375 O O . ARG B 1 32 ? 4.34 -23.453 -10.805 1 61.59 32 ARG B O 1
ATOM 1382 N N . THR B 1 33 ? 3.318 -22.859 -12.656 1 79.38 33 THR B N 1
ATOM 1383 C CA . THR B 1 33 ? 3.348 -21.406 -12.438 1 79.38 33 THR B CA 1
ATOM 1384 C C . THR B 1 33 ? 2.631 -21.047 -11.141 1 79.38 33 THR B C 1
ATOM 1386 O O . THR B 1 33 ? 1.62 -21.656 -10.797 1 79.38 33 THR B O 1
ATOM 1389 N N . SER B 1 34 ? 3.332 -20.5 -10.258 1 90.5 34 SER B N 1
ATOM 1390 C CA . SER B 1 34 ? 2.754 -20 -9.016 1 90.5 34 SER B CA 1
ATOM 1391 C C . SER B 1 34 ? 1.382 -19.375 -9.25 1 90.5 34 SER B C 1
ATOM 1393 O O . SER B 1 34 ? 1.202 -18.609 -10.195 1 90.5 34 SER B O 1
ATOM 1395 N N . PRO B 1 35 ? 0.368 -19.828 -8.555 1 94.94 35 PRO B N 1
ATOM 1396 C CA . PRO B 1 35 ? -0.949 -19.203 -8.68 1 94.94 35 PRO B CA 1
ATOM 1397 C C . PRO B 1 35 ? -0.94 -17.719 -8.266 1 94.94 35 PRO B C 1
ATOM 1399 O O . PRO B 1 35 ? -1.905 -17 -8.523 1 94.94 35 PRO B O 1
ATOM 1402 N N . LEU B 1 36 ? 0.012 -17.25 -7.605 1 96.56 36 LEU B N 1
ATOM 1403 C CA . LEU B 1 36 ? 0.237 -15.852 -7.246 1 96.56 36 LEU B CA 1
ATOM 1404 C C . LEU B 1 36 ? 1.548 -15.344 -7.836 1 96.56 36 LEU B C 1
ATOM 1406 O O . LEU B 1 36 ? 2.617 -15.875 -7.531 1 96.56 36 LEU B O 1
ATOM 1410 N N . THR B 1 37 ? 1.47 -14.344 -8.68 1 96.94 37 THR B N 1
ATOM 1411 C CA . THR B 1 37 ? 2.652 -13.789 -9.336 1 96.94 37 THR B CA 1
ATOM 1412 C C . THR B 1 37 ? 2.711 -12.281 -9.156 1 96.94 37 THR B C 1
ATOM 1414 O O . THR B 1 37 ? 1.707 -11.648 -8.812 1 96.94 37 THR B O 1
ATOM 1417 N N . THR B 1 38 ? 3.879 -11.727 -9.258 1 97.88 38 THR B N 1
ATOM 1418 C CA . THR B 1 38 ? 4.07 -10.289 -9.188 1 97.88 38 THR B CA 1
ATOM 1419 C C . THR B 1 38 ? 5.121 -9.828 -10.203 1 97.88 38 THR B C 1
ATOM 1421 O O . THR B 1 38 ? 5.902 -10.648 -10.695 1 97.88 38 THR B O 1
ATOM 1424 N N . HIS B 1 39 ? 5.004 -8.547 -10.516 1 98.06 39 HIS B N 1
ATOM 1425 C CA . HIS B 1 39 ? 5.895 -7.812 -11.406 1 98.06 39 HIS B CA 1
ATOM 1426 C C . HIS B 1 39 ? 6.141 -6.395 -10.898 1 98.06 39 HIS B C 1
ATOM 1428 O O . HIS B 1 39 ? 5.195 -5.668 -10.586 1 98.06 39 HIS B O 1
ATOM 1434 N N . VAL B 1 40 ? 7.488 -6.07 -10.758 1 98.88 40 VAL B N 1
ATOM 1435 C CA . VAL B 1 40 ? 7.805 -4.703 -10.352 1 98.88 40 VAL B CA 1
ATOM 1436 C C . VAL B 1 40 ? 8.43 -3.953 -11.531 1 98.88 40 VAL B C 1
ATOM 1438 O O . VAL B 1 40 ? 9.438 -4.391 -12.094 1 98.88 40 VAL B O 1
ATOM 1441 N N . LEU B 1 41 ? 7.801 -2.889 -11.922 1 98.88 41 LEU B N 1
ATOM 1442 C CA . LEU B 1 41 ? 8.312 -1.981 -12.945 1 98.88 41 LEU B CA 1
ATOM 1443 C C . LEU B 1 41 ? 8.734 -0.651 -12.328 1 98.88 41 LEU B C 1
ATOM 1445 O O . LEU B 1 41 ? 7.957 -0.029 -11.594 1 98.88 41 LEU B O 1
ATOM 1449 N N . ASP B 1 42 ? 9.961 -0.259 -12.586 1 98.81 42 ASP B N 1
ATOM 1450 C CA . ASP B 1 42 ? 10.391 1.087 -12.219 1 98.81 42 ASP B CA 1
ATOM 1451 C C . ASP B 1 42 ? 10.008 2.096 -13.305 1 98.81 42 ASP B C 1
ATOM 1453 O O . ASP B 1 42 ? 10.664 2.174 -14.344 1 98.81 42 ASP B O 1
ATOM 1457 N N . THR B 1 43 ? 9.062 2.865 -13 1 98.62 43 THR B N 1
ATOM 1458 C CA . THR B 1 43 ? 8.508 3.75 -14.016 1 98.62 43 THR B CA 1
ATOM 1459 C C . THR B 1 43 ? 9.383 4.988 -14.188 1 98.62 43 THR B C 1
ATOM 1461 O O . THR B 1 43 ? 9.258 5.707 -15.188 1 98.62 43 THR B O 1
ATOM 1464 N N . SER B 1 44 ? 10.242 5.285 -13.203 1 97.94 44 SER B N 1
ATOM 1465 C CA . SER B 1 44 ? 11.156 6.414 -13.359 1 97.94 44 SER B CA 1
ATOM 1466 C C . SER B 1 44 ? 12.289 6.074 -14.32 1 97.94 44 SER B C 1
ATOM 1468 O O . SER B 1 44 ? 12.859 6.965 -14.953 1 97.94 44 SER B O 1
ATOM 1470 N N . LEU B 1 45 ? 12.562 4.852 -14.484 1 97 45 LEU B N 1
ATOM 1471 C CA . LEU B 1 45 ? 13.625 4.398 -15.375 1 97 45 LEU B CA 1
ATOM 1472 C C . LEU B 1 45 ? 13.047 3.727 -16.609 1 97 45 LEU B C 1
ATOM 1474 O O . LEU B 1 45 ? 13.766 3.484 -17.594 1 97 45 LEU B O 1
ATOM 1478 N N . GLY B 1 46 ? 11.836 3.412 -16.594 1 97.75 46 GLY B N 1
ATOM 1479 C CA . GLY B 1 46 ? 11.188 2.754 -17.719 1 97.75 46 GLY B CA 1
ATOM 1480 C C . GLY B 1 46 ? 11.648 1.325 -17.922 1 97.75 46 GLY B C 1
ATOM 1481 O O . GLY B 1 46 ? 11.773 0.866 -19.062 1 97.75 46 GLY B O 1
ATOM 1482 N N . ARG B 1 47 ? 11.914 0.663 -16.781 1 98.38 47 ARG B N 1
ATOM 1483 C CA . ARG B 1 47 ? 12.398 -0.71 -16.891 1 98.38 47 ARG B CA 1
ATOM 1484 C C . ARG B 1 47 ? 11.961 -1.539 -15.688 1 98.38 47 ARG B C 1
ATOM 1486 O O . ARG B 1 47 ? 11.578 -0.988 -14.648 1 98.38 47 ARG B O 1
ATOM 1493 N N . PRO B 1 48 ? 12.094 -2.92 -15.844 1 98.75 48 PRO B N 1
ATOM 1494 C CA . PRO B 1 48 ? 11.812 -3.773 -14.688 1 98.75 48 PRO B CA 1
ATOM 1495 C C . PRO B 1 48 ? 12.742 -3.486 -13.508 1 98.75 48 PRO B C 1
ATOM 1497 O O . PRO B 1 48 ? 13.922 -3.168 -13.703 1 98.75 48 PRO B O 1
ATOM 1500 N N . ALA B 1 49 ? 12.203 -3.492 -12.359 1 98.88 49 ALA B N 1
ATOM 1501 C CA . ALA B 1 49 ? 13.016 -3.402 -11.148 1 98.88 49 ALA B CA 1
ATOM 1502 C C . ALA B 1 49 ? 13.531 -4.773 -10.734 1 98.88 49 ALA B C 1
ATOM 1504 O O . ALA B 1 49 ? 12.805 -5.566 -10.133 1 98.88 49 ALA B O 1
ATOM 1505 N N . ALA B 1 50 ? 14.781 -5.078 -11.023 1 98.62 50 ALA B N 1
ATOM 1506 C CA . ALA B 1 50 ? 15.406 -6.352 -10.664 1 98.62 50 ALA B CA 1
ATOM 1507 C C . ALA B 1 50 ? 15.93 -6.324 -9.234 1 98.62 50 ALA B C 1
ATOM 1509 O O . ALA B 1 50 ? 16.266 -5.258 -8.711 1 98.62 50 ALA B O 1
ATOM 1510 N N . GLU B 1 51 ? 15.906 -7.465 -8.57 1 98.56 51 GLU B N 1
ATOM 1511 C CA . GLU B 1 51 ? 16.531 -7.695 -7.273 1 98.56 51 GLU B CA 1
ATOM 1512 C C . GLU B 1 51 ? 15.828 -6.898 -6.176 1 98.56 51 GLU B C 1
ATOM 1514 O O . GLU B 1 51 ? 16.484 -6.383 -5.266 1 98.56 51 GLU B O 1
ATOM 1519 N N . VAL B 1 52 ? 14.562 -6.719 -6.312 1 98.88 52 VAL B N 1
ATOM 1520 C CA . VAL B 1 52 ? 13.742 -6.223 -5.211 1 98.88 52 VAL B CA 1
ATOM 1521 C C . VAL B 1 52 ? 13.422 -7.367 -4.25 1 98.88 52 VAL B C 1
ATOM 1523 O O . VAL B 1 52 ? 12.75 -8.328 -4.617 1 98.88 52 VAL B O 1
ATOM 1526 N N . PRO B 1 53 ? 13.875 -7.289 -3.006 1 98.75 53 PRO B N 1
ATOM 1527 C CA . PRO B 1 53 ? 13.453 -8.32 -2.059 1 98.75 53 PRO B CA 1
ATOM 1528 C C . PRO B 1 53 ? 11.953 -8.281 -1.784 1 98.75 53 PRO B C 1
ATOM 1530 O O . PRO B 1 53 ? 11.359 -7.203 -1.685 1 98.75 53 PRO B O 1
ATOM 1533 N N . ILE B 1 54 ? 11.383 -9.492 -1.686 1 98.56 54 ILE B N 1
ATOM 1534 C CA . ILE B 1 54 ? 9.938 -9.656 -1.512 1 98.56 54 ILE B CA 1
ATOM 1535 C C . ILE B 1 54 ? 9.664 -10.672 -0.41 1 98.56 54 ILE B C 1
ATOM 1537 O O . ILE B 1 54 ? 10.336 -11.695 -0.319 1 98.56 54 ILE B O 1
ATOM 1541 N N . LYS B 1 55 ? 8.695 -10.383 0.443 1 98.19 55 LYS B N 1
ATOM 1542 C CA . LYS B 1 55 ? 8.148 -11.328 1.406 1 98.19 55 LYS B CA 1
ATOM 1543 C C . LYS B 1 55 ? 6.637 -11.461 1.246 1 98.19 55 LYS B C 1
ATOM 1545 O O . LYS B 1 55 ? 5.941 -10.477 1.004 1 98.19 55 LYS B O 1
ATOM 1550 N N . LEU B 1 56 ? 6.188 -12.664 1.391 1 97.69 56 LEU B N 1
ATOM 1551 C CA . LEU B 1 56 ? 4.762 -12.953 1.338 1 97.69 56 LEU B CA 1
ATOM 1552 C C . LEU B 1 56 ? 4.258 -13.445 2.693 1 97.69 56 LEU B C 1
ATOM 1554 O O . LEU B 1 56 ? 4.879 -14.297 3.322 1 97.69 56 LEU B O 1
ATOM 1558 N N . TYR B 1 57 ? 3.125 -12.844 3.113 1 97.19 57 TYR B N 1
ATOM 1559 C CA . TYR B 1 57 ? 2.484 -13.211 4.371 1 97.19 57 TYR B CA 1
ATOM 1560 C C . TYR B 1 57 ? 1.04 -13.641 4.145 1 97.19 57 TYR B C 1
ATOM 1562 O O . TYR B 1 57 ? 0.427 -13.273 3.141 1 97.19 57 TYR B O 1
ATOM 1570 N N . ARG B 1 58 ? 0.61 -14.422 5.105 1 95.69 58 ARG B N 1
ATOM 1571 C CA . ARG B 1 58 ? -0.801 -14.797 5.141 1 95.69 58 ARG B CA 1
ATOM 1572 C C . ARG B 1 58 ? -1.361 -14.68 6.555 1 95.69 58 ARG B C 1
ATOM 1574 O O . ARG B 1 58 ? -0.643 -14.898 7.535 1 95.69 58 ARG B O 1
ATOM 1581 N N . THR B 1 59 ? -2.531 -14.148 6.609 1 90.94 59 THR B N 1
ATOM 1582 C CA . THR B 1 59 ? -3.217 -14.18 7.895 1 90.94 59 THR B CA 1
ATOM 1583 C C . THR B 1 59 ? -4.551 -14.914 7.781 1 90.94 59 THR B C 1
ATOM 1585 O O . THR B 1 59 ? -5.09 -15.07 6.684 1 90.94 59 THR B O 1
ATOM 1588 N N . GLY B 1 60 ? -4.797 -15.695 8.844 1 70.62 60 GLY B N 1
ATOM 1589 C CA . GLY B 1 60 ? -6.043 -16.453 8.867 1 70.62 60 GLY B CA 1
ATOM 1590 C C . GLY B 1 60 ? -7.258 -15.602 8.539 1 70.62 60 GLY B C 1
ATOM 1591 O O . GLY B 1 60 ? -7.125 -14.469 8.07 1 70.62 60 GLY B O 1
ATOM 1592 N N . GLU B 1 61 ? -8.422 -16.094 8.562 1 60.56 61 GLU B N 1
ATOM 1593 C CA . GLU B 1 61 ? -9.703 -15.562 8.133 1 60.56 61 GLU B CA 1
ATOM 1594 C C . GLU B 1 61 ? -10.102 -14.344 8.969 1 60.56 61 GLU B C 1
ATOM 1596 O O . GLU B 1 61 ? -10.875 -13.5 8.523 1 60.56 61 GLU B O 1
ATOM 1601 N N . ARG B 1 62 ? -9.445 -14.352 10.219 1 53.44 62 ARG B N 1
ATOM 1602 C CA . ARG B 1 62 ? -9.977 -13.289 11.07 1 53.44 62 ARG B CA 1
ATOM 1603 C C . ARG B 1 62 ? -9.062 -12.07 11.062 1 53.44 62 ARG B C 1
ATOM 1605 O O . ARG B 1 62 ? -7.836 -12.203 11.156 1 53.44 62 ARG B O 1
ATOM 1612 N N . LEU B 1 63 ? -9.641 -10.867 10.758 1 54.31 63 LEU B N 1
ATOM 1613 C CA . LEU B 1 63 ? -8.961 -9.578 10.836 1 54.31 63 LEU B CA 1
ATOM 1614 C C . LEU B 1 63 ? -8.328 -9.383 12.211 1 54.31 63 LEU B C 1
ATOM 1616 O O . LEU B 1 63 ? -8.953 -9.672 13.234 1 54.31 63 LEU B O 1
ATOM 1620 N N . GLY B 1 64 ? -6.988 -9.062 12.258 1 58.75 64 GLY B N 1
ATOM 1621 C CA . GLY B 1 64 ? -6.297 -8.844 13.516 1 58.75 64 GLY B CA 1
ATOM 1622 C C . GLY B 1 64 ? -5.367 -9.984 13.898 1 58.75 64 GLY B C 1
ATOM 1623 O O . GLY B 1 64 ? -4.633 -9.898 14.883 1 58.75 64 GLY B O 1
ATOM 1624 N N . GLU B 1 65 ? -5.5 -10.984 13.109 1 66.56 65 GLU B N 1
ATOM 1625 C CA . GLU B 1 65 ? -4.617 -12.109 13.422 1 66.56 65 GLU B CA 1
ATOM 1626 C C . GLU B 1 65 ? -3.188 -11.828 12.969 1 66.56 65 GLU B C 1
ATOM 1628 O O . GLU B 1 65 ? -2.957 -10.969 12.117 1 66.56 65 GLU B O 1
ATOM 1633 N N . GLU B 1 66 ? -2.32 -12.469 13.594 1 84.81 66 GLU B N 1
ATOM 1634 C CA . GLU B 1 66 ? -0.891 -12.297 13.344 1 84.81 66 GLU B CA 1
ATOM 1635 C C . GLU B 1 66 ? -0.507 -12.805 11.961 1 84.81 66 GLU B C 1
ATOM 1637 O O . GLU B 1 66 ? -1.02 -13.828 11.5 1 84.81 66 GLU B O 1
ATOM 1642 N N . TRP B 1 67 ? 0.164 -11.992 11.273 1 93.56 67 TRP B N 1
ATOM 1643 C CA . TRP B 1 67 ? 0.714 -12.375 9.969 1 93.56 67 TRP B CA 1
ATOM 1644 C C . TRP B 1 67 ? 1.742 -13.492 10.117 1 93.56 67 TRP B C 1
ATOM 1646 O O . TRP B 1 67 ? 2.562 -13.469 11.039 1 93.56 67 TRP B O 1
ATOM 1656 N N . SER B 1 68 ? 1.622 -14.492 9.219 1 94.06 68 SER B N 1
ATOM 1657 C CA . SER B 1 68 ? 2.643 -15.531 9.094 1 94.06 68 SER B CA 1
ATOM 1658 C C . SER B 1 68 ? 3.348 -15.438 7.742 1 94.06 68 SER B C 1
ATOM 1660 O O . SER B 1 68 ? 2.697 -15.422 6.695 1 94.06 68 SER B O 1
ATOM 1662 N N . GLN B 1 69 ? 4.664 -15.398 7.844 1 95.44 69 GLN B N 1
ATOM 1663 C CA . GLN B 1 69 ? 5.398 -15.398 6.582 1 95.44 69 GLN B CA 1
ATOM 1664 C C . GLN B 1 69 ? 5.312 -16.766 5.895 1 95.44 69 GLN B C 1
ATOM 1666 O O . GLN B 1 69 ? 5.547 -17.797 6.523 1 95.44 69 GLN B O 1
ATOM 1671 N N . VAL B 1 70 ? 5.023 -16.781 4.582 1 95.31 70 VAL B N 1
ATOM 1672 C CA . VAL B 1 70 ? 4.824 -18.062 3.922 1 95.31 70 VAL B CA 1
ATOM 1673 C C . VAL B 1 70 ? 5.887 -18.266 2.842 1 95.31 70 VAL B C 1
ATOM 1675 O O . VAL B 1 70 ? 6.164 -19.391 2.436 1 95.31 70 VAL B O 1
ATOM 1678 N N . SER B 1 71 ? 6.496 -17.203 2.334 1 96.12 71 SER B N 1
ATOM 1679 C CA . SER B 1 71 ? 7.566 -17.312 1.347 1 96.12 71 SER B CA 1
ATOM 1680 C C . SER B 1 71 ? 8.352 -16 1.229 1 96.12 71 SER B C 1
ATOM 1682 O O . SER B 1 71 ? 7.969 -14.992 1.818 1 96.12 71 SER B O 1
ATOM 1684 N N . SER B 1 72 ? 9.453 -16.047 0.632 1 97.19 72 SER B N 1
ATOM 1685 C CA . SER B 1 72 ? 10.266 -14.883 0.285 1 97.19 72 SER B CA 1
ATOM 1686 C C . SER B 1 72 ? 11.023 -15.102 -1.017 1 97.19 72 SER B C 1
ATOM 1688 O O . SER B 1 72 ? 11.133 -16.234 -1.492 1 97.19 72 SER B O 1
ATOM 1690 N N . GLY B 1 73 ? 11.484 -14.047 -1.551 1 97.06 73 GLY B N 1
ATOM 1691 C CA . GLY B 1 73 ? 12.258 -14.07 -2.785 1 97.06 73 GLY B CA 1
ATOM 1692 C C . GLY B 1 73 ? 12.727 -12.695 -3.219 1 97.06 73 GLY B C 1
ATOM 1693 O O . GLY B 1 73 ? 12.859 -11.789 -2.395 1 97.06 73 GLY B O 1
ATOM 1694 N N . GLN B 1 74 ? 13.133 -12.586 -4.488 1 98.12 74 GLN B N 1
ATOM 1695 C CA . GLN B 1 74 ? 13.5 -11.328 -5.129 1 98.12 74 GLN B CA 1
ATOM 1696 C C . GLN B 1 74 ? 13.125 -11.336 -6.609 1 98.12 74 GLN B C 1
ATOM 1698 O O . GLN B 1 74 ? 13.094 -12.391 -7.238 1 98.12 74 GLN B O 1
ATOM 1703 N N . THR B 1 75 ? 12.852 -10.156 -7.102 1 98.62 75 THR B N 1
ATOM 1704 C CA . THR B 1 75 ? 12.539 -10.07 -8.523 1 98.62 75 THR B CA 1
ATOM 1705 C C . THR B 1 75 ? 13.75 -10.438 -9.367 1 98.62 75 THR B C 1
ATOM 1707 O O . THR B 1 75 ? 14.891 -10.164 -8.977 1 98.62 75 THR B O 1
ATOM 1710 N N . ASN B 1 76 ? 13.453 -11.078 -10.492 1 98.25 76 ASN B N 1
ATOM 1711 C CA . ASN B 1 76 ? 14.508 -11.398 -11.445 1 98.25 76 ASN B CA 1
ATOM 1712 C C . ASN B 1 76 ? 14.789 -10.234 -12.398 1 98.25 76 ASN B C 1
ATOM 1714 O O . ASN B 1 76 ? 14.336 -9.117 -12.156 1 98.25 76 ASN B O 1
ATOM 1718 N N . SER B 1 77 ? 15.539 -10.516 -13.469 1 98.19 77 SER B N 1
ATOM 1719 C CA . SER B 1 77 ? 15.961 -9.461 -14.391 1 98.19 77 SER B CA 1
ATOM 1720 C C . SER B 1 77 ? 14.766 -8.875 -15.141 1 98.19 77 SER B C 1
ATOM 1722 O O . SER B 1 77 ? 14.844 -7.77 -15.672 1 98.19 77 SER B O 1
ATOM 1724 N N . ASP B 1 78 ? 13.656 -9.586 -15.141 1 98 78 ASP B N 1
ATOM 1725 C CA . ASP B 1 78 ? 12.422 -9.109 -15.766 1 98 78 ASP B CA 1
ATOM 1726 C C . ASP B 1 78 ? 11.516 -8.422 -14.742 1 98 78 ASP B C 1
ATOM 1728 O O . ASP B 1 78 ? 10.367 -8.109 -15.039 1 98 78 ASP B O 1
ATOM 1732 N N . GLY B 1 79 ? 11.984 -8.25 -13.547 1 98.75 79 GLY B N 1
ATOM 1733 C CA . GLY B 1 79 ? 11.195 -7.621 -12.5 1 98.75 79 GLY B CA 1
ATOM 1734 C C . GLY B 1 79 ? 10.133 -8.539 -11.922 1 98.75 79 GLY B C 1
ATOM 1735 O O . GLY B 1 79 ? 9.18 -8.078 -11.297 1 98.75 79 GLY B O 1
ATOM 1736 N N . ARG B 1 80 ? 10.312 -9.852 -12.164 1 98.19 80 ARG B N 1
A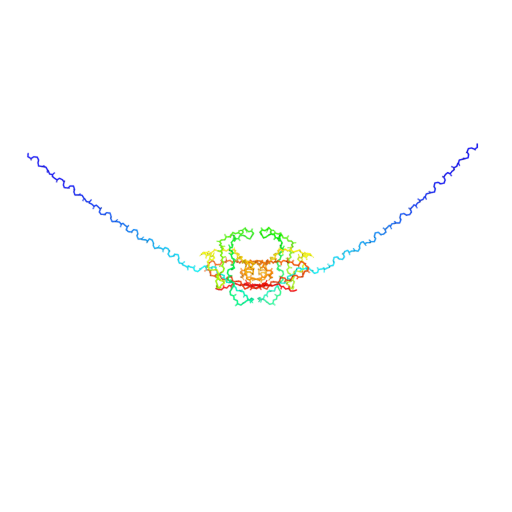TOM 1737 C CA . ARG B 1 80 ? 9.297 -10.82 -11.75 1 98.19 80 ARG B CA 1
ATOM 1738 C C . ARG B 1 80 ? 9.805 -11.695 -10.609 1 98.19 80 ARG B C 1
ATOM 1740 O O . ARG B 1 80 ? 11.016 -11.875 -10.445 1 98.19 80 ARG B O 1
ATOM 1747 N N . CYS B 1 81 ? 8.891 -12.117 -9.789 1 95.56 81 CYS B N 1
ATOM 1748 C CA . CYS B 1 81 ? 9.094 -13.148 -8.773 1 95.56 81 CYS B CA 1
ATOM 1749 C C . CYS B 1 81 ? 8.062 -14.266 -8.914 1 95.56 81 CYS B C 1
ATOM 1751 O O . CYS B 1 81 ? 7.004 -14.219 -8.289 1 95.56 81 CYS B O 1
ATOM 1753 N N . ASN B 1 82 ? 8.289 -15.344 -9.625 1 85.5 82 ASN B N 1
ATOM 1754 C CA . ASN B 1 82 ? 7.297 -16.297 -10.102 1 85.5 82 ASN B CA 1
ATOM 1755 C C . ASN B 1 82 ? 7.16 -17.484 -9.148 1 85.5 82 ASN B C 1
ATOM 1757 O O . ASN B 1 82 ? 6.316 -18.359 -9.352 1 85.5 82 ASN B O 1
ATOM 1761 N N . ASN B 1 83 ? 7.789 -17.562 -8.109 1 87.31 83 ASN B N 1
ATOM 1762 C CA . ASN B 1 83 ? 7.742 -18.734 -7.238 1 87.31 83 ASN B CA 1
ATOM 1763 C C . ASN B 1 83 ? 7.383 -18.359 -5.805 1 87.31 83 ASN B C 1
ATOM 1765 O O . ASN B 1 83 ? 8.039 -18.797 -4.859 1 87.31 83 ASN B O 1
ATOM 1769 N N . LEU B 1 84 ? 6.324 -17.594 -5.711 1 92.5 84 LEU B N 1
ATOM 1770 C CA . LEU B 1 84 ? 5.961 -17.141 -4.371 1 92.5 84 LEU B CA 1
ATOM 1771 C C . LEU B 1 84 ? 5.211 -18.234 -3.615 1 92.5 84 LEU B C 1
ATOM 1773 O O . LEU B 1 84 ? 5.348 -18.344 -2.395 1 92.5 84 LEU B O 1
ATOM 1777 N N . LEU B 1 85 ? 4.383 -18.953 -4.332 1 92.19 85 LEU B N 1
ATOM 1778 C CA . LEU B 1 85 ? 3.574 -20 -3.703 1 92.19 85 LEU B CA 1
ATOM 1779 C C . LEU B 1 85 ? 3.281 -21.125 -4.684 1 92.19 85 LEU B C 1
ATOM 1781 O O . LEU B 1 85 ? 3.092 -20.891 -5.879 1 92.19 85 LEU B O 1
ATOM 1785 N N . ASN B 1 86 ? 3.158 -22.312 -4.129 1 90.62 86 ASN B N 1
ATOM 1786 C CA . ASN B 1 86 ? 2.793 -23.453 -4.957 1 90.62 86 ASN B CA 1
ATOM 1787 C C . ASN B 1 86 ? 1.284 -23.688 -4.953 1 90.62 86 ASN B C 1
ATOM 1789 O O . ASN B 1 86 ? 0.734 -24.219 -5.914 1 90.62 86 ASN B O 1
ATOM 1793 N N . THR B 1 87 ? 0.698 -23.406 -3.852 1 91.19 87 THR B N 1
ATOM 1794 C CA . THR B 1 87 ? -0.747 -23.531 -3.695 1 91.19 87 THR B CA 1
ATOM 1795 C C . THR B 1 87 ? -1.322 -22.312 -2.988 1 91.19 87 THR B C 1
ATOM 1797 O O . THR B 1 87 ? -0.658 -21.703 -2.145 1 91.19 87 THR B O 1
ATOM 1800 N N . LEU B 1 88 ? -2.521 -22.016 -3.432 1 92.56 88 LEU B N 1
ATOM 1801 C CA . LEU B 1 88 ? -3.205 -20.859 -2.871 1 92.56 88 LEU B CA 1
ATOM 1802 C C . LEU B 1 88 ? -4.434 -21.281 -2.07 1 92.56 88 LEU B C 1
ATOM 1804 O O . LEU B 1 88 ? -5.176 -22.172 -2.494 1 92.56 88 LEU B O 1
ATOM 1808 N N . GLU B 1 89 ? -4.598 -20.75 -0.917 1 93.19 89 GLU B N 1
ATOM 1809 C CA . GLU B 1 89 ? -5.812 -20.875 -0.122 1 93.19 89 GLU B CA 1
ATOM 1810 C C . GLU B 1 89 ? -6.539 -19.547 0.006 1 93.19 89 GLU B C 1
ATOM 1812 O O . GLU B 1 89 ? -5.918 -18.484 -0.057 1 93.19 89 GLU B O 1
ATOM 1817 N N . ALA B 1 90 ? -7.852 -19.719 0.141 1 95 90 ALA B N 1
ATOM 1818 C CA . ALA B 1 90 ? -8.609 -18.484 0.408 1 95 90 ALA B CA 1
ATOM 1819 C C . ALA B 1 90 ? -8.125 -17.812 1.689 1 95 90 ALA B C 1
ATOM 1821 O O . ALA B 1 90 ? -7.754 -18.5 2.652 1 95 90 ALA B O 1
ATOM 1822 N N . GLY B 1 91 ? -8.109 -16.484 1.688 1 94.75 91 GLY B N 1
ATOM 1823 C CA . GLY B 1 91 ? -7.645 -15.727 2.84 1 94.75 91 GLY B CA 1
ATOM 1824 C C . GLY B 1 91 ? -7.059 -14.383 2.471 1 94.75 91 GLY B C 1
ATOM 1825 O O . GLY B 1 91 ? -7.203 -13.922 1.334 1 94.75 91 GLY B O 1
ATOM 1826 N N . VAL B 1 92 ? -6.496 -13.758 3.475 1 96.56 92 VAL B N 1
ATOM 1827 C CA . VAL B 1 92 ? -5.887 -12.445 3.277 1 96.56 92 VAL B CA 1
ATOM 1828 C C . VAL B 1 92 ? -4.367 -12.578 3.23 1 96.56 92 VAL B C 1
ATOM 1830 O O . VAL B 1 92 ? -3.773 -13.266 4.062 1 96.56 92 VAL B O 1
ATOM 1833 N N . TYR B 1 93 ? -3.797 -11.938 2.191 1 96.94 93 TYR B N 1
ATOM 1834 C CA . TYR B 1 93 ? -2.359 -11.984 1.949 1 96.94 93 TYR B CA 1
ATOM 1835 C C . TYR B 1 93 ? -1.758 -10.586 1.954 1 96.94 93 TYR B C 1
ATOM 1837 O O . TYR B 1 93 ? -2.479 -9.594 1.825 1 96.94 93 TYR B O 1
ATOM 1845 N N . LYS B 1 94 ? -0.459 -10.594 2.178 1 97.88 94 LYS B N 1
ATOM 1846 C CA . LYS B 1 94 ? 0.332 -9.375 2.066 1 97.88 94 LYS B CA 1
ATOM 1847 C C . LYS B 1 94 ? 1.65 -9.633 1.345 1 97.88 94 LYS B C 1
ATOM 1849 O O . LYS B 1 94 ? 2.371 -10.578 1.681 1 97.88 94 LYS B O 1
ATOM 1854 N N . ILE B 1 95 ? 1.901 -8.883 0.299 1 98.38 95 ILE B N 1
ATOM 1855 C CA . ILE B 1 95 ? 3.238 -8.844 -0.281 1 98.38 95 ILE B CA 1
ATOM 1856 C C . ILE B 1 95 ? 3.979 -7.602 0.21 1 98.38 95 ILE B C 1
ATOM 1858 O O . ILE B 1 95 ? 3.457 -6.488 0.123 1 98.38 95 ILE B O 1
ATOM 1862 N N . THR B 1 96 ? 5.16 -7.793 0.764 1 98.56 96 THR B N 1
ATOM 1863 C CA . THR B 1 96 ? 6.043 -6.684 1.118 1 98.56 96 THR B CA 1
ATOM 1864 C C . THR B 1 96 ? 7.188 -6.562 0.116 1 98.56 96 THR B C 1
ATOM 1866 O O . THR B 1 96 ? 7.918 -7.523 -0.118 1 98.56 96 THR B O 1
ATOM 1869 N N . PHE B 1 97 ? 7.293 -5.387 -0.488 1 98.81 97 PHE B N 1
ATOM 1870 C CA . PHE B 1 97 ? 8.398 -5.051 -1.379 1 98.81 97 PHE B CA 1
ATOM 1871 C C . PHE B 1 97 ? 9.414 -4.156 -0.673 1 98.81 97 PHE B C 1
ATOM 1873 O O . PHE B 1 97 ? 9.078 -3.051 -0.243 1 98.81 97 PHE B O 1
ATOM 1880 N N . ASP B 1 98 ? 10.617 -4.605 -0.553 1 98.75 98 ASP B N 1
ATOM 1881 C CA . ASP B 1 98 ? 11.664 -3.807 0.086 1 98.75 98 ASP B CA 1
ATOM 1882 C C . ASP B 1 98 ? 12.234 -2.775 -0.883 1 98.75 98 ASP B C 1
ATOM 1884 O O . ASP B 1 98 ? 13.328 -2.959 -1.417 1 98.75 98 ASP B O 1
ATOM 1888 N N . THR B 1 99 ? 11.57 -1.688 -0.981 1 98.81 99 THR B N 1
ATOM 1889 C CA . THR B 1 99 ? 11.914 -0.677 -1.975 1 98.81 99 THR B CA 1
ATOM 1890 C C . THR B 1 99 ? 13.172 0.08 -1.561 1 98.81 99 THR B C 1
ATOM 1892 O O . THR B 1 99 ? 13.953 0.512 -2.412 1 98.81 99 THR B O 1
ATOM 1895 N N . ALA B 1 100 ? 13.375 0.199 -0.295 1 98.38 100 ALA B N 1
ATOM 1896 C CA . ALA B 1 100 ? 14.578 0.872 0.176 1 98.38 100 ALA B CA 1
ATOM 1897 C C . ALA B 1 100 ? 15.836 0.146 -0.303 1 98.38 100 ALA B C 1
ATOM 1899 O O . ALA B 1 100 ? 16.766 0.775 -0.802 1 98.38 100 ALA B O 1
ATOM 1900 N N . THR B 1 101 ? 15.859 -1.146 -0.129 1 98.56 101 THR B N 1
ATOM 1901 C CA . THR B 1 101 ? 17 -1.931 -0.583 1 98.56 101 THR B CA 1
ATOM 1902 C C . THR B 1 101 ? 17.234 -1.738 -2.08 1 98.56 101 THR B C 1
ATOM 1904 O O . THR B 1 101 ? 18.359 -1.512 -2.516 1 98.56 101 THR B O 1
ATOM 1907 N N . TYR B 1 102 ? 16.141 -1.736 -2.855 1 98.88 102 TYR B N 1
ATOM 1908 C CA . TYR B 1 102 ? 16.219 -1.557 -4.301 1 98.88 102 TYR B CA 1
ATOM 1909 C C . TYR B 1 102 ? 16.766 -0.176 -4.648 1 98.88 102 TYR B C 1
ATOM 1911 O O . TYR B 1 102 ? 17.703 -0.052 -5.449 1 98.88 102 TYR B O 1
ATOM 1919 N N . PHE B 1 103 ? 16.234 0.855 -4.078 1 98.62 103 PHE B N 1
ATOM 1920 C CA . PHE B 1 103 ? 16.641 2.221 -4.383 1 98.62 103 PHE B CA 1
ATOM 1921 C C . PHE B 1 103 ? 18.109 2.449 -4.004 1 98.62 103 PHE B C 1
ATOM 1923 O O . PHE B 1 103 ? 18.875 2.982 -4.797 1 98.62 103 PHE B O 1
ATOM 1930 N N . ASN B 1 104 ? 18.453 1.979 -2.854 1 98.19 104 ASN B N 1
ATOM 1931 C CA . ASN B 1 104 ? 19.812 2.166 -2.389 1 98.19 104 ASN B CA 1
ATOM 1932 C C . ASN B 1 104 ? 20.812 1.427 -3.275 1 98.19 104 ASN B C 1
ATOM 1934 O O . ASN B 1 104 ? 21.859 1.973 -3.627 1 98.19 104 ASN B O 1
ATOM 1938 N N . LYS B 1 105 ? 20.484 0.262 -3.652 1 97.81 105 LYS B N 1
ATOM 1939 C CA . LYS B 1 105 ? 21.344 -0.536 -4.527 1 97.81 105 LYS B CA 1
ATOM 1940 C C . LYS B 1 105 ? 21.531 0.144 -5.879 1 97.81 105 LYS B C 1
ATOM 1942 O O . LYS B 1 105 ? 22.578 -0.003 -6.512 1 97.81 105 LYS B O 1
ATOM 1947 N N . ASN B 1 106 ? 20.547 0.912 -6.238 1 97.38 106 ASN B N 1
ATOM 1948 C CA . ASN B 1 106 ? 20.578 1.538 -7.555 1 97.38 106 ASN B CA 1
ATOM 1949 C C . ASN B 1 106 ? 20.969 3.012 -7.465 1 97.38 106 ASN B C 1
ATOM 1951 O O . ASN B 1 106 ? 20.766 3.773 -8.414 1 97.38 106 ASN B O 1
ATOM 1955 N N . GLY B 1 107 ? 21.406 3.465 -6.359 1 97.44 107 GLY B N 1
ATOM 1956 C CA . GLY B 1 107 ? 21.969 4.797 -6.199 1 97.44 107 GLY B CA 1
ATOM 1957 C C . GLY B 1 107 ? 20.922 5.867 -6 1 97.44 107 GLY B C 1
ATOM 1958 O O . GLY B 1 107 ? 21.203 7.059 -6.156 1 97.44 107 GLY B O 1
ATOM 1959 N N . ILE B 1 108 ? 19.766 5.441 -5.812 1 96.44 108 ILE B N 1
ATOM 1960 C CA . ILE B 1 108 ? 18.688 6.379 -5.516 1 96.44 108 ILE B CA 1
ATOM 1961 C C . ILE B 1 108 ? 18.641 6.652 -4.012 1 96.44 108 ILE B C 1
ATOM 1963 O O . ILE B 1 108 ? 18.375 5.746 -3.219 1 96.44 108 ILE B O 1
ATOM 1967 N N . ARG B 1 109 ? 18.812 7.922 -3.658 1 95.06 109 ARG B N 1
ATOM 1968 C CA . ARG B 1 109 ? 19.016 8.219 -2.244 1 95.06 109 ARG B CA 1
ATOM 1969 C C . ARG B 1 109 ? 17.812 8.953 -1.662 1 95.06 109 ARG B C 1
ATOM 1971 O O . ARG B 1 109 ? 17.703 9.109 -0.444 1 95.06 109 ARG B O 1
ATOM 1978 N N . GLN B 1 110 ? 17.016 9.453 -2.543 1 97.19 110 GLN B N 1
ATOM 1979 C CA . GLN B 1 110 ? 15.797 10.109 -2.086 1 97.19 110 GLN B CA 1
ATOM 1980 C C . GLN B 1 110 ? 14.555 9.328 -2.52 1 97.19 110 GLN B C 1
ATOM 1982 O O . GLN B 1 110 ? 14.336 9.125 -3.715 1 97.19 110 GLN B O 1
ATOM 1987 N N . TYR B 1 111 ? 13.875 8.867 -1.604 1 98.44 111 TYR B N 1
ATOM 1988 C CA . TYR B 1 111 ? 12.625 8.148 -1.818 1 98.44 111 TYR B CA 1
ATOM 1989 C C . TYR B 1 111 ? 11.688 8.32 -0.631 1 98.44 111 TYR B C 1
ATOM 1991 O O . TYR B 1 111 ? 12.125 8.664 0.47 1 98.44 111 TYR B O 1
ATOM 1999 N N . PHE B 1 112 ? 10.43 8.148 -0.847 1 98.56 112 PHE B N 1
ATOM 2000 C CA . PHE B 1 112 ? 9.406 8.484 0.133 1 98.56 112 PHE B CA 1
ATOM 2001 C C . PHE B 1 112 ? 8.859 7.234 0.803 1 98.56 112 PHE B C 1
ATOM 2003 O O . PHE B 1 112 ? 8.398 7.285 1.947 1 98.56 112 PHE B O 1
ATOM 2010 N N . TYR B 1 113 ? 8.906 6.059 0.174 1 98.56 113 TYR B N 1
ATOM 2011 C CA . TYR B 1 113 ? 8.336 4.809 0.658 1 98.56 113 TYR B CA 1
ATOM 2012 C C . TYR B 1 113 ? 9.43 3.787 0.95 1 98.56 113 TYR B C 1
ATOM 2014 O O . TYR B 1 113 ? 9.945 3.139 0.036 1 98.56 113 TYR B O 1
ATOM 2022 N N . PRO B 1 114 ? 9.758 3.52 2.227 1 97.81 114 PRO B N 1
ATOM 2023 C CA . PRO B 1 114 ? 10.859 2.613 2.559 1 97.81 114 PRO B CA 1
ATOM 2024 C C . PRO B 1 114 ? 10.555 1.159 2.211 1 97.81 114 PRO B C 1
ATOM 2026 O O . PRO B 1 114 ? 11.469 0.357 2.025 1 97.81 114 PRO B O 1
ATOM 2029 N N . TYR B 1 115 ? 9.305 0.816 2.209 1 98.5 115 TYR B N 1
ATOM 2030 C CA . TYR B 1 115 ? 8.766 -0.42 1.654 1 98.5 115 TYR B CA 1
ATOM 2031 C C . TYR B 1 115 ? 7.297 -0.254 1.283 1 98.5 115 TYR B C 1
ATOM 2033 O O . TYR B 1 115 ? 6.676 0.753 1.625 1 98.5 115 TYR B O 1
ATOM 2041 N N . VAL B 1 116 ? 6.828 -1.184 0.511 1 98.81 116 VAL B N 1
ATOM 2042 C CA . VAL B 1 116 ? 5.43 -1.173 0.101 1 98.81 116 VAL B CA 1
ATOM 2043 C C . VAL B 1 116 ? 4.754 -2.473 0.533 1 98.81 116 VAL B C 1
ATOM 2045 O O . VAL B 1 116 ? 5.246 -3.564 0.236 1 98.81 116 VAL B O 1
ATOM 2048 N N . ASP B 1 117 ? 3.701 -2.35 1.278 1 98.56 117 ASP B N 1
ATOM 2049 C CA . ASP B 1 117 ? 2.832 -3.471 1.621 1 98.56 117 ASP B CA 1
ATOM 2050 C C . ASP B 1 117 ? 1.554 -3.451 0.785 1 98.56 117 ASP B C 1
ATOM 2052 O O . ASP B 1 117 ? 0.825 -2.457 0.78 1 98.56 117 ASP B O 1
ATOM 2056 N N . ILE B 1 118 ? 1.341 -4.5 0.089 1 98.81 118 ILE B N 1
ATOM 2057 C CA . ILE B 1 118 ? 0.073 -4.656 -0.616 1 98.81 118 ILE B CA 1
ATOM 2058 C C . ILE B 1 118 ? -0.735 -5.785 0.022 1 98.81 118 ILE B C 1
ATOM 2060 O O . ILE B 1 118 ? -0.347 -6.953 -0.053 1 98.81 118 ILE B O 1
ATOM 2064 N N . VAL B 1 119 ? -1.851 -5.441 0.686 1 98.25 119 VAL B N 1
ATOM 2065 C CA . VAL B 1 119 ? -2.746 -6.406 1.311 1 98.25 119 VAL B CA 1
ATOM 2066 C C . VAL B 1 119 ? -3.922 -6.699 0.381 1 98.25 119 VAL B C 1
ATOM 2068 O O . VAL B 1 119 ? -4.535 -5.781 -0.163 1 98.25 119 VAL B O 1
ATOM 2071 N N . PHE B 1 120 ? -4.203 -7.98 0.162 1 97.94 120 PHE B N 1
ATOM 2072 C CA . PHE B 1 120 ? -5.285 -8.344 -0.745 1 97.94 120 PHE B CA 1
ATOM 2073 C C . PHE B 1 120 ? -5.973 -9.625 -0.281 1 97.94 120 PHE B C 1
ATOM 2075 O O . PHE B 1 120 ? -5.41 -10.383 0.511 1 97.94 120 PHE B O 1
ATOM 2082 N N . GLU B 1 121 ? -7.16 -9.812 -0.793 1 96.69 121 GLU B N 1
ATOM 2083 C CA . GLU B 1 121 ? -7.965 -10.961 -0.393 1 96.69 121 GLU B CA 1
ATOM 2084 C C . GLU B 1 121 ? -8.141 -11.945 -1.551 1 96.69 121 GLU B C 1
ATOM 2086 O O . GLU B 1 121 ? -8.531 -11.547 -2.652 1 96.69 121 GLU B O 1
ATOM 2091 N N . VAL B 1 122 ? -7.793 -13.148 -1.274 1 95.56 122 VAL B N 1
ATOM 2092 C CA . VAL B 1 122 ? -8.086 -14.25 -2.186 1 95.56 122 VAL B CA 1
ATOM 2093 C C . VAL B 1 122 ? -9.414 -14.898 -1.8 1 95.56 122 VAL B C 1
ATOM 2095 O O . VAL B 1 122 ? -9.523 -15.516 -0.74 1 95.56 122 VAL B O 1
ATOM 2098 N N . GLN B 1 123 ? -10.359 -14.703 -2.686 1 93.88 123 GLN B N 1
ATOM 2099 C CA . GLN B 1 123 ? -11.664 -15.305 -2.432 1 93.88 123 GLN B CA 1
ATOM 2100 C C . GLN B 1 123 ? -11.797 -16.656 -3.115 1 93.88 123 GLN B C 1
ATOM 2102 O O . GLN B 1 123 ? -12.273 -17.625 -2.512 1 93.88 123 GLN B O 1
ATOM 2107 N N . ASP B 1 124 ? -11.328 -16.766 -4.367 1 95.12 124 ASP B N 1
ATOM 2108 C CA . ASP B 1 124 ? -11.336 -18 -5.152 1 95.12 124 ASP B CA 1
ATOM 2109 C C . ASP B 1 124 ? -9.914 -18.516 -5.375 1 95.12 124 ASP B C 1
ATOM 2111 O O . ASP B 1 124 ? -9.195 -18 -6.234 1 95.12 124 ASP B O 1
ATOM 2115 N N . PRO B 1 125 ? -9.586 -19.5 -4.648 1 94.19 125 PRO B N 1
ATOM 2116 C CA . PRO B 1 125 ? -8.203 -19.984 -4.734 1 94.19 125 PRO B CA 1
ATOM 2117 C C . PRO B 1 125 ? -7.91 -20.719 -6.043 1 94.19 125 PRO B C 1
ATOM 2119 O O . PRO B 1 125 ? -6.766 -21.078 -6.309 1 94.19 125 PRO B O 1
ATOM 2122 N N . ASN B 1 126 ? -8.898 -20.875 -6.852 1 93.75 126 ASN B N 1
ATOM 2123 C CA . ASN B 1 126 ? -8.711 -21.594 -8.109 1 93.75 126 ASN B CA 1
ATOM 2124 C C . ASN B 1 126 ? -8.344 -20.625 -9.242 1 93.75 126 ASN B C 1
ATOM 2126 O O . ASN B 1 126 ? -8.07 -21.062 -10.359 1 93.75 126 ASN B O 1
ATOM 2130 N N . GLN B 1 127 ? -8.312 -19.391 -8.953 1 94.12 127 GLN B N 1
ATOM 2131 C CA . GLN B 1 127 ? -7.93 -18.391 -9.945 1 94.12 127 GLN B CA 1
ATOM 2132 C C . GLN B 1 127 ? -6.445 -18.047 -9.836 1 94.12 127 GLN B C 1
ATOM 2134 O O . GLN B 1 127 ? -5.809 -18.344 -8.828 1 94.12 127 GLN B O 1
ATOM 2139 N N . HIS B 1 128 ? -5.918 -17.484 -10.945 1 95 128 HIS B N 1
ATOM 2140 C CA . HIS B 1 128 ? -4.59 -16.891 -10.922 1 95 128 HIS B CA 1
ATOM 2141 C C . HIS B 1 128 ? -4.645 -15.438 -10.461 1 95 128 HIS B C 1
ATOM 2143 O O . HIS B 1 128 ? -5.531 -14.68 -10.867 1 95 128 HIS B O 1
ATOM 2149 N N . TYR B 1 129 ? -3.752 -15.047 -9.609 1 96.88 129 TYR B N 1
ATOM 2150 C CA . TYR B 1 129 ? -3.672 -13.688 -9.102 1 96.88 129 TYR B CA 1
ATOM 2151 C C . TYR B 1 129 ? -2.338 -13.047 -9.469 1 96.88 129 TYR B C 1
ATOM 2153 O O . TYR B 1 129 ? -1.277 -13.539 -9.07 1 96.88 129 TYR B O 1
ATOM 2161 N N . HIS B 1 130 ? -2.396 -12 -10.289 1 97.25 130 HIS B N 1
ATOM 2162 C CA . HIS B 1 130 ? -1.238 -11.156 -10.57 1 97.25 130 HIS B CA 1
ATOM 2163 C C . HIS B 1 130 ? -1.343 -9.82 -9.844 1 97.25 130 HIS B C 1
ATOM 2165 O O . HIS B 1 130 ? -2.299 -9.07 -10.055 1 97.25 130 HIS B O 1
ATOM 2171 N N . VAL B 1 131 ? -0.424 -9.555 -8.906 1 98.44 131 VAL B N 1
ATOM 2172 C CA . VAL B 1 131 ? -0.42 -8.336 -8.109 1 98.44 131 VAL B CA 1
ATOM 2173 C C . VAL B 1 131 ? 0.869 -7.555 -8.359 1 98.44 131 VAL B C 1
ATOM 2175 O O . VAL B 1 131 ? 1.853 -7.719 -7.637 1 98.44 131 VAL B O 1
ATOM 2178 N N . PRO B 1 132 ? 0.861 -6.68 -9.344 1 98.75 132 PRO B N 1
ATOM 2179 C CA . PRO B 1 132 ? 2.08 -5.953 -9.711 1 98.75 132 PRO B CA 1
ATOM 2180 C C . PRO B 1 132 ? 2.27 -4.672 -8.898 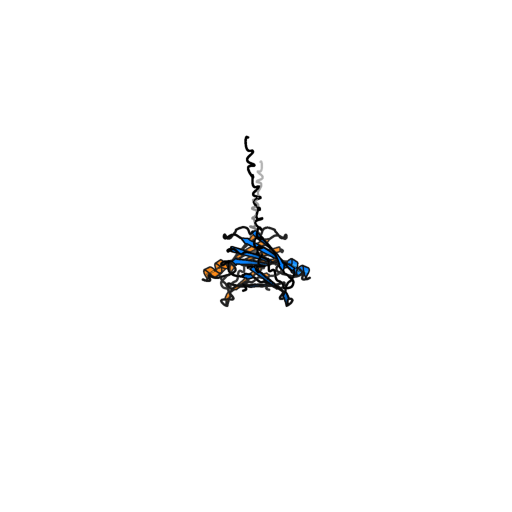1 98.75 132 PRO B C 1
ATOM 2182 O O . PRO B 1 132 ? 1.341 -4.227 -8.219 1 98.75 132 PRO B O 1
ATOM 2185 N N . LEU B 1 133 ? 3.539 -4.184 -8.953 1 98.94 133 LEU B N 1
ATOM 2186 C CA . LEU B 1 133 ? 3.91 -2.893 -8.383 1 98.94 133 LEU B CA 1
ATOM 2187 C C . LEU B 1 133 ? 4.57 -2.006 -9.438 1 98.94 133 LEU B C 1
ATOM 2189 O O . LEU B 1 133 ? 5.629 -2.35 -9.969 1 98.94 133 LEU B O 1
ATOM 2193 N N . LEU B 1 134 ? 3.881 -0.92 -9.82 1 98.94 134 LEU B N 1
ATOM 2194 C CA . LEU B 1 134 ? 4.527 0.157 -10.562 1 98.94 134 LEU B CA 1
ATOM 2195 C C . LEU B 1 134 ? 5.141 1.179 -9.609 1 98.94 134 LEU B C 1
ATOM 2197 O O . LEU B 1 134 ? 4.434 1.794 -8.805 1 98.94 134 LEU B O 1
ATOM 2201 N N . LEU B 1 135 ? 6.406 1.351 -9.734 1 98.88 135 LEU B N 1
ATOM 2202 C CA . LEU B 1 135 ? 7.156 1.988 -8.656 1 98.88 135 LEU B CA 1
ATOM 2203 C C . LEU B 1 135 ? 7.961 3.172 -9.18 1 98.88 135 LEU B C 1
ATOM 2205 O O . LEU B 1 135 ? 8.562 3.092 -10.25 1 98.88 135 LEU B O 1
ATOM 2209 N N . ASN B 1 136 ? 7.969 4.273 -8.57 1 98.75 136 ASN B N 1
ATOM 2210 C CA . ASN B 1 136 ? 9 5.301 -8.617 1 98.75 136 ASN B CA 1
ATOM 2211 C C . ASN B 1 136 ? 9.328 5.828 -7.219 1 98.75 136 ASN B C 1
ATOM 2213 O O . ASN B 1 136 ? 8.68 5.453 -6.242 1 98.75 136 ASN B O 1
ATOM 2217 N N . PRO B 1 137 ? 10.344 6.617 -7.039 1 98.69 137 PRO B N 1
ATOM 2218 C CA . PRO B 1 137 ? 10.812 6.961 -5.691 1 98.69 137 PRO B CA 1
ATOM 2219 C C . PRO B 1 137 ? 9.758 7.719 -4.879 1 98.69 137 PRO B C 1
ATOM 2221 O O . PRO B 1 137 ? 9.836 7.754 -3.65 1 98.69 137 PRO B O 1
ATOM 2224 N N . PHE B 1 138 ? 8.688 8.32 -5.551 1 98.81 138 PHE B N 1
ATOM 2225 C CA . PHE B 1 138 ? 7.773 9.195 -4.82 1 98.81 138 PHE B CA 1
ATOM 2226 C C . PHE B 1 138 ? 6.324 8.828 -5.121 1 98.81 138 PHE B C 1
ATOM 2228 O O . PHE B 1 138 ? 5.414 9.617 -4.859 1 98.81 138 PHE B O 1
ATOM 2235 N N . GLY B 1 139 ? 6.109 7.605 -5.672 1 98.88 139 GLY B N 1
ATOM 2236 C CA . GLY B 1 139 ? 4.77 7.102 -5.934 1 98.88 139 GLY B CA 1
ATOM 2237 C C . GLY B 1 139 ? 4.75 5.645 -6.359 1 98.88 139 GLY B C 1
ATOM 2238 O O . GLY B 1 139 ? 5.773 5.102 -6.781 1 98.88 139 GLY B O 1
ATOM 2239 N N . TYR B 1 140 ? 3.586 5.066 -6.148 1 98.94 140 TYR B N 1
ATOM 2240 C CA . TYR B 1 140 ? 3.422 3.717 -6.668 1 98.94 140 TYR B CA 1
ATOM 2241 C C . TYR B 1 140 ? 1.95 3.402 -6.914 1 98.94 140 TYR B C 1
ATOM 2243 O O . TYR B 1 140 ? 1.068 4.133 -6.457 1 98.94 140 TYR B O 1
ATOM 2251 N N . SER B 1 141 ? 1.73 2.324 -7.723 1 98.94 141 SER B N 1
ATOM 2252 C CA . SER B 1 141 ? 0.388 1.822 -7.996 1 98.94 141 SER B CA 1
ATOM 2253 C C . SER B 1 141 ? 0.377 0.3 -8.086 1 98.94 141 SER B C 1
ATOM 2255 O O . SER B 1 141 ? 1.424 -0.323 -8.273 1 98.94 141 SER B O 1
ATOM 2257 N N . THR B 1 142 ? -0.709 -0.228 -7.824 1 98.94 142 THR B N 1
ATOM 2258 C CA . THR B 1 142 ? -0.965 -1.658 -7.953 1 98.94 142 THR B CA 1
ATOM 2259 C C . THR B 1 142 ? -2.387 -1.911 -8.453 1 98.94 142 THR B C 1
ATOM 2261 O O . THR B 1 142 ? -3.23 -1.014 -8.414 1 98.94 142 THR B O 1
ATOM 2264 N N . TYR B 1 143 ? -2.59 -3.1 -9.016 1 98.81 143 TYR B N 1
ATOM 2265 C CA . TYR B 1 143 ? -3.898 -3.545 -9.477 1 98.81 143 TYR B CA 1
ATOM 2266 C C . TYR B 1 143 ? -3.971 -5.066 -9.523 1 98.81 143 TYR B C 1
ATOM 2268 O O . TYR B 1 143 ? -2.943 -5.746 -9.484 1 98.81 143 TYR B O 1
ATOM 2276 N N . ARG B 1 144 ? -5.152 -5.551 -9.484 1 98.56 144 ARG B N 1
ATOM 2277 C CA . ARG B 1 144 ? -5.352 -6.973 -9.742 1 98.56 144 ARG B CA 1
ATOM 2278 C C . ARG B 1 144 ? -5.223 -7.285 -11.227 1 98.56 144 ARG B C 1
ATOM 2280 O O . ARG B 1 144 ? -6.098 -6.934 -12.023 1 98.56 144 ARG B O 1
ATOM 2287 N N . GLY B 1 145 ? -4.082 -7.957 -11.539 1 93.81 145 GLY B N 1
ATOM 2288 C CA . GLY B 1 145 ? -3.879 -8.367 -12.922 1 93.81 145 GLY B CA 1
ATOM 2289 C C . GLY B 1 145 ? -4.434 -9.742 -13.227 1 93.81 145 GLY B C 1
ATOM 2290 O O . GLY B 1 145 ? -4.953 -10.422 -12.336 1 93.81 145 GLY B O 1
ATOM 2291 N N . SER B 1 146 ? -4.406 -10.109 -14.57 1 86.81 146 SER B N 1
ATOM 2292 C CA . SER B 1 146 ? -4.891 -11.414 -15.016 1 86.81 146 SER B CA 1
ATOM 2293 C C . SER B 1 146 ? -3.742 -12.398 -15.195 1 86.81 146 SER B C 1
ATOM 2295 O O . SER B 1 146 ? -2.596 -11.992 -15.398 1 86.81 146 SER B O 1
#

Secondary structure (DSSP, 8-state):
----------------------------------SEE-BEEETTTTEE-TT-EEEEEEE-SSTTPPPEEEEEEE--TTSB---S-SS--SEEEEEEE-HHHHHHHTT----S-S-EEEEEEES-TTS-EE--EEEETTEEEEE-B-/----------------------------------SEE-BEEETTTTEE-TT-EEEEEEE-SSTTPPPEEEEEEE--TTSB---S-SS--SEEEEEEE-HHHHHHHTT----S-S-EEEEEEES-TTS-EE--EEEETTEEEEE-B-

Foldseek 3Di:
DPDPPPPCPPPPPPPPPPPPPPPPPPPPPVPDFFLEKEAEAAVVVRAGQWFWKKWKWFAPADPPGDIDTDAIDTAHRRRIDGPGDDFDDWGKMKMKTQVLVSCVVVPNDAADDRIDIDIDTDDDRVHRWYWYWYDYRYDIDIDTDD/DPPDPPPCPPPPPPPPPPPPPPPPPPPPPPPDFFLEKEAEAAVVVRAGQWFWKKWKWFDPADPPGDIDTDAIDTAHRRRIDGPGDDFDDWGKMKMKTQVLVSCVVVPNDAADDRIDIDIDTDDDRVHRWYWYWYDYRYDIDIDTDD

Sequence (292 aa):
MHSSRLSVIGSHLAHAESQAISPSPLAMTANRTSPLTTHVLDTSLGRPAAEVPIKLYRTGERLGEEWSQVSSGQTNSDGRCNNLLNTLEAGVYKITFDTATYFNKNGIRQYFYPYVDIVFEVQDPNQHYHVPLLLNPFGYSTYRGSMHSSRLSVIGSHLAHAESQAISPSPLAMTANRTSPLTTHVLDTSLGRPAAEVPIKLYRTGERLGEEWSQVSSGQTNSDGRCNNLLNTLEAGVYKITFDTATYFNKNGIRQYFYPYVDIVFEVQDPNQHYHVPLLL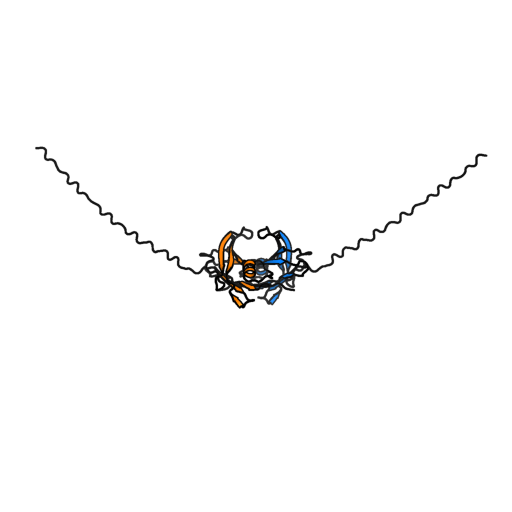NPFGYSTYRGS

Organism: Branchiostoma floridae (NCBI:txid7739)